Protein AF-A0A7R9WTT5-F1 (afdb_monomer_lite)

Structure (mmCIF, N/CA/C/O backbone):
data_AF-A0A7R9WTT5-F1
#
_entry.id   AF-A0A7R9WTT5-F1
#
loop_
_atom_site.group_PDB
_atom_site.id
_atom_site.type_symbol
_atom_site.label_atom_id
_atom_site.label_alt_id
_atom_site.label_comp_id
_atom_site.label_asym_id
_atom_site.label_entity_id
_atom_site.label_seq_id
_atom_site.pdbx_PDB_ins_code
_atom_site.Cartn_x
_atom_site.Cartn_y
_atom_site.Cartn_z
_atom_site.occupancy
_atom_site.B_iso_or_equiv
_atom_site.auth_seq_id
_atom_site.auth_comp_id
_atom_site.auth_asym_id
_atom_site.auth_atom_id
_atom_site.pdbx_PDB_model_num
ATOM 1 N N . THR A 1 1 ? -27.100 5.656 12.554 1.00 37.09 1 THR A N 1
ATOM 2 C CA . THR A 1 1 ? -26.354 6.540 11.626 1.00 37.09 1 THR A CA 1
ATOM 3 C C . THR A 1 1 ? -25.624 7.502 12.513 1.00 37.09 1 THR A C 1
ATOM 5 O O . THR A 1 1 ? -26.157 8.549 12.865 1.00 37.09 1 THR A O 1
ATOM 8 N N . ASP A 1 2 ? -24.487 7.038 13.011 1.00 31.53 2 ASP A N 1
ATOM 9 C CA . ASP A 1 2 ? -23.958 7.522 14.277 1.00 31.53 2 ASP A CA 1
ATOM 10 C C . ASP A 1 2 ? -22.840 8.523 14.031 1.00 31.53 2 ASP A C 1
ATOM 12 O O . ASP A 1 2 ? -22.069 8.416 13.078 1.00 31.53 2 ASP A O 1
ATOM 16 N N . ALA A 1 3 ? -22.851 9.550 14.872 1.00 34.09 3 ALA A N 1
ATOM 17 C CA . ALA A 1 3 ? -22.026 10.733 14.789 1.00 34.09 3 ALA A CA 1
ATOM 18 C C . ALA A 1 3 ? -20.532 10.386 14.732 1.00 34.09 3 ALA A C 1
ATOM 20 O O . ALA A 1 3 ? -20.005 9.708 15.613 1.00 34.09 3 ALA A O 1
ATOM 21 N N . PHE A 1 4 ? -19.838 10.916 13.724 1.00 39.91 4 PHE A N 1
ATOM 22 C CA . PHE A 1 4 ? -18.381 10.916 13.703 1.00 39.91 4 PHE A CA 1
ATOM 23 C C . PHE A 1 4 ? -17.867 11.833 14.821 1.00 39.91 4 PHE A C 1
ATOM 25 O O . PHE A 1 4 ? -18.200 13.018 14.889 1.00 39.91 4 PHE A O 1
ATOM 32 N N . LEU A 1 5 ? -17.091 11.240 15.729 1.00 39.03 5 LEU A N 1
ATOM 33 C CA . LEU A 1 5 ? -16.459 11.902 16.863 1.00 39.03 5 LEU A CA 1
ATOM 34 C C . LEU A 1 5 ? -15.434 12.937 16.384 1.00 39.03 5 LEU A C 1
ATOM 36 O O . LEU A 1 5 ? -14.530 12.642 15.605 1.00 39.03 5 LEU A O 1
ATOM 40 N N . ILE A 1 6 ? -15.573 14.155 16.905 1.00 39.34 6 ILE A N 1
ATOM 41 C CA . ILE A 1 6 ? -14.603 15.241 16.770 1.00 39.34 6 ILE A CA 1
ATOM 42 C C . ILE A 1 6 ? -13.399 14.896 17.653 1.00 39.34 6 ILE A C 1
ATOM 44 O O . ILE A 1 6 ? -13.487 14.989 18.878 1.00 39.34 6 ILE A O 1
ATOM 48 N N . ASN A 1 7 ? -12.267 14.530 17.054 1.00 39.94 7 ASN A N 1
ATOM 49 C CA . ASN A 1 7 ? -11.013 14.398 17.793 1.00 39.94 7 ASN A CA 1
ATOM 50 C C . ASN A 1 7 ? -10.310 15.756 17.877 1.00 39.94 7 ASN A C 1
ATOM 52 O O . ASN A 1 7 ? -10.058 16.413 16.870 1.00 39.94 7 ASN A O 1
ATOM 56 N N . THR A 1 8 ? -9.990 16.178 19.100 1.00 38.97 8 THR A N 1
ATOM 57 C CA . THR A 1 8 ? -9.138 17.345 19.353 1.00 38.97 8 THR A CA 1
ATOM 58 C C . THR A 1 8 ? -7.693 16.865 19.405 1.00 38.97 8 THR A C 1
ATOM 60 O O . THR A 1 8 ? -7.366 16.032 20.247 1.00 38.97 8 THR A O 1
ATOM 63 N N . VAL A 1 9 ? -6.823 17.373 18.529 1.00 41.09 9 VAL A N 1
ATOM 64 C CA . VAL A 1 9 ? -5.387 17.060 18.572 1.00 41.09 9 VAL A CA 1
ATOM 65 C C . VAL A 1 9 ? -4.655 18.197 19.286 1.00 41.09 9 VAL A C 1
ATOM 67 O O . VAL A 1 9 ? -4.604 19.325 18.796 1.00 41.09 9 VAL A O 1
ATOM 70 N N . GLU A 1 10 ? -4.103 17.918 20.468 1.00 38.53 10 GLU A N 1
ATOM 71 C CA . GLU A 1 10 ? -3.259 18.868 21.199 1.00 38.53 10 GLU A CA 1
ATOM 72 C C . GLU A 1 10 ? -1.778 18.635 20.847 1.00 38.53 10 GLU A C 1
ATOM 74 O O . GLU A 1 10 ? -1.220 17.581 21.142 1.00 38.53 10 GLU A O 1
ATOM 79 N N . TYR A 1 11 ? -1.114 19.638 20.257 1.00 36.94 11 TYR A N 1
ATOM 80 C CA . TYR A 1 11 ? 0.339 19.630 20.042 1.00 36.94 11 TYR A CA 1
ATOM 81 C C . TYR A 1 11 ? 1.046 20.560 21.033 1.00 36.94 11 TYR A C 1
ATOM 83 O O . TYR A 1 11 ? 0.670 21.722 21.209 1.00 36.94 11 TYR A O 1
ATOM 91 N N . LYS A 1 12 ? 2.132 20.070 21.642 1.00 33.03 12 LYS A N 1
ATOM 92 C CA . LYS A 1 12 ? 3.093 20.886 22.400 1.00 33.03 12 LYS A CA 1
ATOM 93 C C . LYS A 1 12 ? 4.432 20.899 21.675 1.00 33.03 12 LYS A C 1
ATOM 95 O O . LYS A 1 12 ? 5.091 19.871 21.574 1.00 33.03 12 LYS A O 1
ATOM 100 N N . VAL A 1 13 ? 4.878 22.079 21.247 1.00 39.22 13 VAL A N 1
ATOM 101 C CA . VAL A 1 13 ? 6.242 22.285 20.738 1.00 39.22 13 VAL A CA 1
ATOM 102 C C . VAL A 1 13 ? 6.927 23.342 21.601 1.00 39.22 13 VAL A C 1
ATOM 104 O O . VAL A 1 13 ? 6.472 24.480 21.692 1.00 39.22 13 VAL A O 1
ATOM 107 N N . LYS A 1 14 ? 8.032 22.953 22.255 1.00 34.53 14 LYS A N 1
ATOM 108 C CA . LYS A 1 14 ? 8.959 23.841 22.991 1.00 34.53 14 LYS A CA 1
ATOM 109 C C . LYS A 1 14 ? 8.284 24.848 23.941 1.00 34.53 14 LYS A C 1
ATOM 111 O O . LYS A 1 14 ? 8.558 26.044 23.890 1.00 34.53 14 LYS A O 1
ATOM 116 N N . GLY A 1 15 ? 7.398 24.370 24.814 1.00 33.53 15 GLY A N 1
ATOM 117 C CA . GLY A 1 15 ? 6.833 25.188 25.896 1.00 33.53 15 GLY A CA 1
ATOM 118 C C . GLY A 1 15 ? 5.713 26.154 25.492 1.00 33.53 15 GLY A C 1
ATOM 119 O O . GLY A 1 15 ? 5.216 26.873 26.352 1.00 33.53 15 GLY A O 1
ATOM 120 N N . ARG A 1 16 ? 5.260 26.153 24.230 1.00 36.94 16 ARG A N 1
ATOM 121 C CA . ARG A 1 16 ? 3.995 26.794 23.837 1.00 36.94 16 ARG A CA 1
ATOM 122 C C . ARG A 1 16 ? 2.925 25.721 23.671 1.00 36.94 16 ARG A C 1
ATOM 124 O O . ARG A 1 16 ? 3.096 24.781 22.897 1.00 36.94 16 ARG A O 1
ATOM 131 N N . GLN A 1 17 ? 1.848 25.846 24.440 1.00 34.94 17 GLN A N 1
ATOM 132 C CA . GLN A 1 17 ? 0.652 25.025 24.291 1.00 34.94 17 GLN A CA 1
ATOM 133 C C . GLN A 1 17 ? -0.286 25.762 23.338 1.00 34.94 17 GLN A C 1
ATOM 135 O O . GLN A 1 17 ? -0.866 26.780 23.708 1.00 34.94 17 GLN A O 1
ATOM 140 N N . THR A 1 18 ? -0.399 25.282 22.103 1.00 41.25 18 THR A N 1
ATOM 141 C CA . THR A 1 18 ? -1.339 25.843 21.130 1.00 41.25 18 THR A C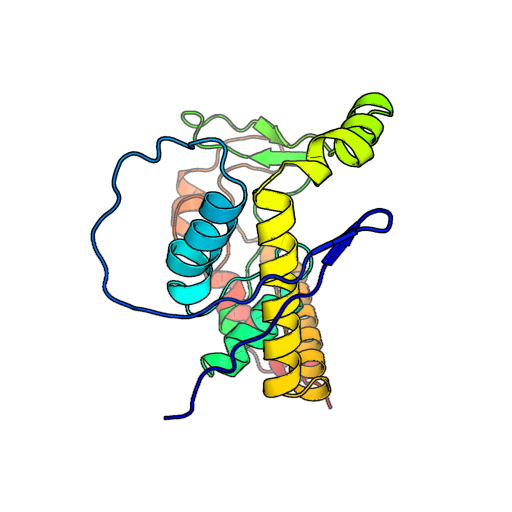A 1
ATOM 142 C C . THR A 1 18 ? -2.515 24.885 21.033 1.00 41.25 18 THR A C 1
ATOM 144 O O . THR A 1 18 ? -2.374 23.756 20.571 1.00 41.25 18 THR A O 1
ATOM 147 N N . ARG A 1 19 ? -3.668 25.312 21.555 1.00 37.03 19 ARG A N 1
ATOM 148 C CA . ARG A 1 19 ? -4.906 24.533 21.534 1.00 37.03 19 ARG A CA 1
ATOM 149 C C . ARG A 1 19 ? -5.692 24.923 20.287 1.00 37.03 19 ARG A C 1
ATOM 151 O O . ARG A 1 19 ? -6.200 26.039 20.219 1.00 37.03 19 ARG A O 1
ATOM 158 N N . TYR A 1 20 ? -5.795 24.019 19.321 1.00 40.72 20 TYR A N 1
ATOM 159 C CA . TYR A 1 20 ? -6.638 24.225 18.147 1.00 40.72 20 TYR A CA 1
ATOM 160 C C . TYR A 1 20 ? -8.026 23.652 18.439 1.00 40.72 20 TYR A C 1
ATOM 162 O O . TYR A 1 20 ? -8.190 22.451 18.632 1.00 40.72 20 TYR A O 1
ATOM 170 N N . LEU A 1 21 ? -9.022 24.534 18.531 1.00 33.84 21 LEU A N 1
ATOM 171 C CA . LEU A 1 21 ? -10.431 24.153 18.582 1.00 33.84 21 LEU A CA 1
ATOM 172 C C . LEU A 1 21 ? -10.972 24.227 17.167 1.00 33.84 21 LEU A C 1
ATOM 174 O O . LEU A 1 21 ? -11.014 25.320 16.600 1.00 33.84 21 LEU A O 1
ATOM 178 N N . VAL A 1 22 ? -11.421 23.103 16.618 1.00 37.06 22 VAL A N 1
ATOM 179 C CA . VAL A 1 22 ? -12.036 23.127 15.295 1.00 37.06 22 VAL A CA 1
ATOM 180 C C . VAL A 1 22 ? -13.549 23.073 15.417 1.00 37.06 22 VAL A C 1
ATOM 182 O O . VAL A 1 22 ? -14.119 22.144 15.984 1.00 37.06 22 VAL A O 1
ATOM 185 N N . LYS A 1 23 ? -14.200 24.133 14.930 1.00 33.19 23 LYS A N 1
ATOM 186 C CA . LYS A 1 23 ? -15.656 24.249 14.852 1.00 33.19 23 LYS A CA 1
ATOM 187 C C . LYS A 1 23 ? -16.084 24.078 13.403 1.00 33.19 23 LYS A C 1
ATOM 189 O O . LYS A 1 23 ? -15.646 24.833 12.540 1.00 33.19 23 LYS A O 1
ATOM 194 N N . ASN A 1 24 ? -16.972 23.120 13.168 1.00 33.81 24 ASN A N 1
ATOM 195 C CA . ASN A 1 24 ? -17.513 22.836 11.849 1.00 33.81 24 ASN A CA 1
ATOM 196 C C . ASN A 1 24 ? -18.642 23.833 11.500 1.00 33.81 24 ASN A C 1
ATOM 198 O O . ASN A 1 24 ? -19.579 24.026 12.280 1.00 33.81 24 ASN A O 1
ATOM 202 N N . LYS A 1 25 ? -18.549 24.474 10.332 1.00 37.47 25 LYS A N 1
ATOM 203 C CA . LYS A 1 25 ? -19.666 25.149 9.658 1.00 37.47 25 LYS A CA 1
ATOM 204 C C . LYS A 1 25 ? -19.578 24.817 8.171 1.00 37.47 25 LYS A C 1
ATOM 206 O O . LYS A 1 25 ? -18.806 25.431 7.444 1.00 37.47 25 LYS A O 1
ATOM 211 N N . GLY A 1 26 ? -20.362 23.834 7.740 1.00 40.25 26 GLY A N 1
ATOM 212 C CA . GLY A 1 26 ? -20.369 23.373 6.355 1.00 40.25 26 GLY A CA 1
ATOM 213 C C . GLY A 1 26 ? -20.932 24.384 5.349 1.00 40.25 26 GLY A C 1
ATOM 214 O O . GLY A 1 26 ? -21.846 25.148 5.662 1.00 40.25 26 GLY A O 1
ATOM 215 N N . LYS A 1 27 ? -20.409 24.339 4.118 1.00 38.22 27 LYS A N 1
ATOM 216 C CA . LYS A 1 27 ? -21.088 23.970 2.852 1.00 38.22 27 LYS A CA 1
ATOM 217 C C . LYS A 1 27 ? -20.163 24.329 1.677 1.00 38.22 27 LYS A C 1
ATOM 219 O O . LYS A 1 27 ? -19.646 25.438 1.615 1.00 38.22 27 LYS A O 1
ATOM 224 N N . GLY A 1 28 ? -19.957 23.360 0.785 1.00 49.19 28 GLY A N 1
ATOM 225 C CA . GLY A 1 28 ? -18.834 23.314 -0.153 1.00 49.19 28 GLY A CA 1
ATOM 226 C C . GLY A 1 28 ? -18.836 24.285 -1.334 1.00 49.19 28 GLY A C 1
ATOM 227 O O . GLY A 1 28 ? -19.832 24.948 -1.626 1.00 49.19 28 GLY A O 1
ATOM 228 N N . LYS A 1 29 ? -17.696 24.290 -2.043 1.00 36.22 29 LYS A N 1
ATOM 229 C CA . LYS A 1 29 ? -17.543 24.637 -3.465 1.00 36.22 29 LYS A CA 1
ATOM 230 C C . LYS A 1 29 ? -16.162 24.226 -3.999 1.00 36.22 29 LYS A C 1
ATOM 232 O O . LYS A 1 29 ? -15.180 24.223 -3.275 1.00 36.22 29 LYS A O 1
ATOM 237 N N . LEU A 1 30 ? -16.165 23.909 -5.294 1.00 41.69 30 LEU A N 1
ATOM 238 C CA . LEU A 1 30 ? -15.074 23.491 -6.179 1.00 41.69 30 LEU A CA 1
ATOM 239 C C . LEU A 1 30 ? -13.824 24.402 -6.093 1.00 41.69 30 LEU A C 1
ATOM 241 O O . LEU A 1 30 ? -13.954 25.626 -6.121 1.00 41.69 30 LEU A O 1
ATOM 245 N N . TRP A 1 31 ? -12.645 23.773 -6.034 1.00 34.12 31 TRP A N 1
ATOM 246 C CA . TRP A 1 31 ? -11.301 24.325 -5.787 1.00 34.12 31 TRP A CA 1
ATOM 247 C C . TRP A 1 31 ? -10.988 25.707 -6.407 1.00 34.12 31 TRP A C 1
ATOM 249 O O . TRP A 1 31 ? -10.813 25.811 -7.625 1.00 34.12 31 TRP A O 1
ATOM 259 N N . PRO A 1 32 ? -10.802 26.767 -5.595 1.00 32.66 32 PRO A N 1
ATOM 260 C CA . PRO A 1 32 ? -10.116 27.981 -6.021 1.00 32.66 32 PRO A CA 1
ATOM 261 C C . PRO A 1 32 ? -8.586 27.813 -5.945 1.00 32.66 32 PRO A C 1
ATOM 263 O O . PRO A 1 32 ? -8.062 27.050 -5.135 1.00 32.66 32 PRO A O 1
ATOM 266 N N . LYS A 1 33 ? -7.856 28.559 -6.787 1.00 31.33 33 LYS A N 1
ATOM 267 C CA . LYS A 1 33 ? -6.389 28.701 -6.730 1.00 31.33 33 LYS A CA 1
ATOM 268 C C . LYS A 1 33 ? -5.970 29.064 -5.297 1.00 31.33 33 LYS A C 1
ATOM 270 O O . LYS A 1 33 ? -6.305 30.145 -4.819 1.00 31.33 33 LYS A O 1
ATOM 275 N N . LEU A 1 34 ? -5.254 28.161 -4.626 1.00 37.97 34 LEU A N 1
ATOM 276 C CA . LEU A 1 34 ? -4.779 28.350 -3.257 1.00 37.97 34 LEU A CA 1
ATOM 277 C C . LEU A 1 34 ? -3.621 29.365 -3.251 1.00 37.97 34 LEU A C 1
ATOM 279 O O . LEU A 1 34 ? -2.451 29.010 -3.394 1.00 37.97 34 LEU A O 1
ATOM 283 N N . GLU A 1 35 ? -3.929 30.651 -3.101 1.00 35.03 35 GLU A N 1
ATOM 284 C CA . GLU A 1 35 ? -2.931 31.614 -2.641 1.00 35.03 35 GLU A CA 1
ATOM 285 C C . GLU A 1 35 ? -2.721 31.378 -1.143 1.00 35.03 35 GLU A C 1
ATOM 287 O O . GLU A 1 35 ? -3.535 31.780 -0.312 1.00 35.03 35 GLU A O 1
ATOM 292 N N . LEU A 1 36 ? -1.640 30.673 -0.795 1.00 40.50 36 LEU A N 1
ATOM 293 C CA . LEU A 1 36 ? -1.198 30.463 0.585 1.00 40.50 36 LEU A CA 1
ATOM 294 C C . LEU A 1 36 ? -0.823 31.811 1.223 1.00 40.50 36 LEU A C 1
ATOM 296 O O . LEU A 1 36 ? 0.345 32.200 1.293 1.00 40.50 36 LEU A O 1
ATOM 300 N N . GLN A 1 37 ? -1.825 32.545 1.706 1.00 38.66 37 GLN A N 1
ATOM 301 C CA . GLN A 1 37 ? -1.598 33.626 2.652 1.00 38.66 37 GLN A CA 1
ATOM 302 C C . GLN A 1 37 ? -1.018 33.026 3.933 1.00 38.66 37 GLN A C 1
ATOM 304 O O . GLN A 1 37 ? -1.502 32.013 4.437 1.00 38.66 37 GLN A O 1
ATOM 309 N N . LYS A 1 38 ? 0.045 33.661 4.439 1.00 46.88 38 LYS A N 1
ATOM 310 C CA . LYS A 1 38 ? 0.883 33.255 5.581 1.00 46.88 38 LYS A CA 1
ATOM 311 C C . LYS A 1 38 ? 0.150 33.313 6.933 1.00 46.88 38 LYS A C 1
ATOM 313 O O . LYS A 1 38 ? 0.654 33.901 7.887 1.00 46.88 38 LYS A O 1
ATOM 318 N N . HIS A 1 39 ? -1.028 32.715 7.030 1.00 54.97 39 HIS A N 1
ATOM 319 C CA . HIS A 1 39 ? -1.758 32.548 8.276 1.00 54.97 39 HIS A CA 1
ATOM 320 C C . HIS A 1 39 ? -1.756 31.057 8.625 1.00 54.97 39 HIS A C 1
ATOM 322 O O . HIS A 1 39 ? -2.391 30.286 7.920 1.00 54.97 39 HIS A O 1
ATOM 328 N N . PRO A 1 40 ? -1.045 30.608 9.675 1.00 59.69 40 PRO A N 1
ATOM 329 C CA . PRO A 1 40 ? -1.015 29.188 10.047 1.00 59.69 40 PRO A CA 1
ATOM 330 C C . PRO A 1 40 ? -2.419 28.608 10.295 1.00 59.69 40 PRO A C 1
ATOM 332 O O . PRO A 1 40 ? -2.647 27.426 10.046 1.00 59.69 40 PRO A O 1
ATOM 335 N N . ASP A 1 41 ? -3.375 29.455 10.682 1.00 66.62 41 ASP A N 1
ATOM 336 C CA . ASP A 1 41 ? -4.781 29.088 10.850 1.00 66.62 41 ASP A CA 1
ATOM 337 C C . ASP A 1 41 ? -5.461 28.675 9.529 1.00 66.62 41 ASP A C 1
ATOM 339 O O . ASP A 1 41 ? -6.366 27.842 9.555 1.00 66.62 41 ASP A O 1
ATOM 343 N N . SER A 1 42 ? -5.015 29.186 8.371 1.00 77.81 42 SER A N 1
ATOM 344 C CA . SER A 1 42 ? -5.596 28.828 7.068 1.00 77.81 42 SER A CA 1
ATOM 345 C C . SER A 1 42 ? -5.194 27.420 6.632 1.00 77.81 42 SER A C 1
ATOM 347 O O . SER A 1 42 ? -6.028 26.671 6.136 1.00 77.81 42 SER A O 1
ATOM 349 N N . ILE A 1 43 ? -3.945 27.014 6.879 1.00 79.12 43 ILE A N 1
ATOM 350 C CA . ILE A 1 43 ? -3.446 25.684 6.503 1.00 79.12 43 ILE A CA 1
ATOM 351 C C . ILE A 1 43 ? -4.169 24.594 7.301 1.00 79.12 43 ILE A C 1
ATOM 353 O O . ILE A 1 43 ? -4.611 23.606 6.720 1.00 79.12 43 ILE A O 1
ATOM 357 N N . VAL A 1 44 ? -4.345 24.786 8.614 1.00 81.38 44 VAL A N 1
ATOM 358 C CA . VAL A 1 44 ? -5.085 23.839 9.470 1.00 81.38 44 VAL A CA 1
ATOM 359 C C . VAL A 1 44 ? -6.540 23.713 9.020 1.00 81.38 44 VAL A C 1
ATOM 361 O O . VAL A 1 44 ? -7.050 22.600 8.911 1.00 81.38 44 VAL A O 1
ATOM 364 N N . GLN A 1 45 ? -7.201 24.836 8.723 1.00 82.38 45 GLN A N 1
ATOM 365 C CA . GLN A 1 45 ? -8.584 24.833 8.243 1.00 82.38 45 GLN A CA 1
ATOM 366 C C . GLN A 1 45 ? -8.723 24.107 6.905 1.00 82.38 45 GLN A C 1
ATOM 368 O O . GLN A 1 45 ? -9.621 23.284 6.770 1.00 82.38 45 GLN A O 1
ATOM 373 N N . ILE A 1 46 ? -7.814 24.354 5.957 1.00 83.88 46 ILE A N 1
ATOM 374 C CA . ILE A 1 46 ? -7.817 23.689 4.648 1.00 83.88 46 ILE A CA 1
ATOM 375 C C . ILE A 1 46 ? -7.574 22.188 4.809 1.00 83.88 46 ILE A C 1
ATOM 377 O O . ILE A 1 46 ? -8.336 21.394 4.272 1.00 83.88 46 ILE A O 1
ATOM 381 N N . MET A 1 47 ? -6.571 21.775 5.592 1.00 87.75 47 MET A N 1
ATOM 382 C CA . MET A 1 47 ? -6.340 20.348 5.851 1.00 87.75 47 MET A CA 1
ATOM 383 C C . MET A 1 47 ? -7.565 19.678 6.463 1.00 87.75 47 MET A C 1
ATOM 385 O O . MET A 1 47 ? -7.911 18.564 6.083 1.00 87.75 47 MET A O 1
ATOM 389 N N . GLN A 1 48 ? -8.248 20.346 7.389 1.00 84.50 48 GLN A N 1
ATOM 390 C CA . GLN A 1 48 ? -9.455 19.776 7.955 1.00 84.50 48 GLN A CA 1
ATOM 391 C C . GLN A 1 48 ? -10.597 19.697 6.936 1.00 84.50 48 GLN A C 1
ATOM 393 O O . GLN A 1 48 ? -11.133 18.615 6.721 1.00 84.50 48 GLN A O 1
ATOM 398 N N . GLN A 1 49 ? -10.974 20.818 6.329 1.00 84.06 49 GLN A N 1
ATOM 399 C CA . GLN A 1 49 ? -12.182 20.919 5.506 1.00 84.06 49 GLN A CA 1
ATOM 400 C C . GLN A 1 49 ? -12.043 20.200 4.164 1.00 84.06 49 GLN A C 1
ATOM 402 O O . GLN A 1 49 ? -13.001 19.597 3.690 1.00 84.06 49 GLN A O 1
ATOM 407 N N . GLU A 1 50 ? -10.851 20.233 3.569 1.00 85.75 50 GLU A N 1
ATOM 408 C CA . GLU A 1 50 ? -10.625 19.729 2.212 1.00 85.75 50 GLU A CA 1
ATOM 409 C C . GLU A 1 50 ? -10.022 18.321 2.190 1.00 85.75 50 GLU A C 1
ATOM 411 O O . GLU A 1 50 ? -10.105 17.633 1.174 1.00 85.75 50 GLU A O 1
ATOM 416 N N . ILE A 1 51 ? -9.406 17.872 3.292 1.00 90.38 51 ILE A N 1
ATOM 417 C CA . ILE A 1 51 ? -8.793 16.540 3.371 1.00 90.38 51 ILE A CA 1
ATOM 418 C C . ILE A 1 51 ? -9.511 15.700 4.423 1.00 90.38 51 ILE A C 1
ATOM 420 O O . ILE A 1 51 ? -10.205 14.745 4.086 1.00 90.38 51 ILE A O 1
ATOM 424 N N . MET A 1 52 ? -9.400 16.056 5.700 1.00 91.06 52 MET A N 1
ATOM 425 C CA . MET A 1 52 ? -9.877 15.172 6.769 1.00 91.06 52 MET A CA 1
ATOM 426 C C . MET A 1 52 ? -11.401 14.979 6.768 1.00 91.06 52 MET A C 1
ATOM 428 O O . MET A 1 52 ? -11.868 13.899 7.108 1.00 91.06 52 MET A O 1
ATOM 432 N N . GLU A 1 53 ? -12.180 15.995 6.390 1.00 89.69 53 GLU A N 1
ATOM 433 C CA . GLU A 1 53 ? -13.647 15.911 6.315 1.00 89.69 53 GLU A CA 1
ATOM 434 C C . GLU A 1 53 ? -14.151 15.327 4.986 1.00 89.69 53 GLU A C 1
ATOM 436 O O . GLU A 1 53 ? -15.281 14.840 4.924 1.00 89.69 53 GLU A O 1
ATOM 441 N N . TYR A 1 54 ? -13.334 15.361 3.929 1.00 91.00 54 TYR A N 1
ATOM 442 C CA . TYR A 1 54 ? -13.741 14.919 2.593 1.00 91.00 54 TYR A CA 1
ATOM 443 C C . TYR A 1 54 ? -13.509 13.422 2.364 1.00 91.00 54 TYR A C 1
ATOM 445 O O . TYR A 1 54 ? -14.322 12.755 1.723 1.00 91.00 54 TYR A O 1
ATOM 453 N N . TYR A 1 55 ? -12.411 12.877 2.890 1.00 91.69 55 TYR A N 1
ATOM 454 C CA . TYR A 1 55 ? -12.076 11.465 2.724 1.00 91.69 55 TYR A CA 1
ATOM 455 C C . TYR A 1 55 ? -12.703 10.621 3.835 1.00 91.69 55 TYR A C 1
ATOM 457 O O . TYR A 1 55 ? -12.562 10.912 5.018 1.00 91.69 55 TYR A O 1
ATOM 465 N N . ASN A 1 56 ? -13.356 9.516 3.463 1.00 90.06 56 ASN A N 1
ATOM 466 C CA . ASN A 1 56 ? -13.941 8.589 4.440 1.00 90.06 56 ASN A CA 1
ATOM 467 C C . ASN A 1 56 ? -12.892 7.738 5.172 1.00 90.06 56 ASN A C 1
ATOM 469 O O . ASN A 1 56 ? -13.184 7.179 6.225 1.00 90.06 56 ASN A O 1
ATOM 473 N N . PHE A 1 57 ? -11.696 7.613 4.599 1.00 95.12 57 PHE A N 1
ATOM 474 C CA . PHE A 1 57 ? -10.551 6.927 5.180 1.00 95.12 57 PHE A CA 1
ATOM 475 C C . PHE A 1 57 ? -9.275 7.399 4.475 1.00 95.12 57 PHE A C 1
ATOM 477 O O . PHE A 1 57 ? -9.280 7.596 3.259 1.00 95.12 57 PHE A O 1
ATOM 484 N N . ILE A 1 58 ? -8.185 7.563 5.224 1.00 96.62 58 ILE A N 1
ATOM 485 C CA . ILE A 1 58 ? -6.858 7.884 4.690 1.00 96.62 58 ILE A CA 1
ATOM 486 C C . ILE A 1 58 ? -5.873 6.889 5.305 1.00 96.62 58 ILE A C 1
ATOM 488 O O . ILE A 1 58 ? -5.734 6.821 6.524 1.00 96.62 58 ILE A O 1
ATOM 492 N N . GLY A 1 59 ? -5.214 6.098 4.459 1.00 96.25 59 GLY A N 1
ATOM 493 C CA . GLY A 1 59 ? -4.196 5.140 4.889 1.00 96.25 59 GLY A CA 1
ATOM 494 C C . GLY A 1 59 ? -2.820 5.785 5.065 1.00 96.25 59 GLY A C 1
ATOM 495 O O . GLY A 1 59 ? -2.506 6.791 4.429 1.00 96.25 59 GLY A O 1
ATOM 496 N N . VAL A 1 60 ? -1.982 5.170 5.900 1.00 97.12 60 VAL A N 1
ATOM 497 C CA . VAL A 1 60 ? -0.583 5.566 6.125 1.00 97.12 60 VAL A CA 1
ATOM 498 C C . VAL A 1 60 ? 0.326 4.472 5.581 1.00 97.12 60 VAL A C 1
ATOM 500 O O . VAL A 1 60 ? 0.184 3.312 5.959 1.00 97.12 60 VAL A O 1
ATOM 503 N N . VAL A 1 61 ? 1.281 4.823 4.716 1.00 94.56 61 VAL A N 1
ATOM 504 C CA . VAL A 1 61 ? 2.144 3.835 4.041 1.00 94.56 61 VAL A CA 1
ATOM 505 C C . VAL A 1 61 ? 3.059 3.110 5.030 1.00 94.56 61 VAL A C 1
ATOM 507 O O . VAL A 1 61 ? 3.236 1.899 4.942 1.00 94.56 61 VAL A O 1
ATOM 510 N N . GLU A 1 62 ? 3.583 3.815 6.027 1.00 95.62 62 GLU A N 1
ATOM 511 C CA . GLU A 1 62 ? 4.411 3.258 7.102 1.00 95.62 62 GLU A CA 1
ATOM 512 C C . GLU A 1 62 ? 3.639 2.277 7.998 1.00 95.62 62 GLU A C 1
ATOM 514 O O . GLU A 1 62 ? 4.243 1.475 8.707 1.00 95.62 62 GLU A O 1
ATOM 519 N N . ARG A 1 63 ? 2.303 2.334 7.948 1.00 97.38 63 ARG A N 1
ATOM 520 C CA . ARG A 1 63 ? 1.368 1.449 8.650 1.00 97.38 63 ARG A CA 1
ATOM 521 C C . ARG A 1 63 ? 0.398 0.813 7.656 1.00 97.38 63 ARG A C 1
ATOM 523 O O . ARG A 1 63 ? -0.801 0.713 7.927 1.00 97.38 63 ARG A O 1
ATOM 530 N N . MET A 1 64 ? 0.899 0.427 6.478 1.00 96.19 64 MET A N 1
ATOM 531 C CA . MET A 1 64 ? 0.057 -0.029 5.371 1.00 96.19 64 MET A CA 1
ATOM 532 C C . MET A 1 64 ? -0.827 -1.210 5.783 1.00 96.19 64 MET A C 1
ATOM 534 O O . MET A 1 64 ? -2.025 -1.180 5.526 1.00 96.19 64 MET A O 1
ATOM 538 N N . GLU A 1 65 ? -0.295 -2.222 6.478 1.00 97.25 65 GLU A N 1
ATOM 539 C CA . GLU A 1 65 ? -1.121 -3.387 6.827 1.00 97.25 65 GLU A CA 1
ATOM 540 C C . GLU A 1 65 ? -2.183 -3.077 7.888 1.00 97.25 65 GLU A C 1
ATOM 542 O O . GLU A 1 65 ? -3.285 -3.610 7.798 1.00 97.25 65 GLU A O 1
ATOM 547 N N . GLU A 1 66 ? -1.898 -2.193 8.850 1.00 98.12 66 GLU A N 1
ATOM 548 C CA . GLU A 1 66 ? -2.915 -1.709 9.798 1.00 98.12 66 GLU A CA 1
ATOM 549 C C . GLU A 1 66 ? -3.975 -0.868 9.079 1.00 98.12 66 GLU A C 1
ATOM 551 O O . GLU A 1 66 ? -5.166 -0.997 9.357 1.00 98.12 66 GLU A O 1
ATOM 556 N N . SER A 1 67 ? -3.553 -0.041 8.118 1.00 98.31 67 SER A N 1
ATOM 557 C CA . SER A 1 67 ? -4.454 0.774 7.302 1.00 98.31 67 SER A CA 1
ATOM 558 C C . SER A 1 67 ? -5.394 -0.108 6.476 1.00 98.31 67 SER A C 1
ATOM 560 O O . SER A 1 67 ? -6.605 0.097 6.489 1.00 98.31 67 SER A O 1
ATOM 562 N N . LEU A 1 68 ? -4.862 -1.140 5.815 1.00 97.94 68 LEU A N 1
ATOM 563 C CA . LEU A 1 68 ? -5.656 -2.121 5.075 1.00 97.94 68 LEU A CA 1
ATOM 564 C C . LEU A 1 68 ? -6.555 -2.942 6.011 1.00 97.94 68 LEU A C 1
ATOM 566 O O . LEU A 1 68 ? -7.715 -3.196 5.688 1.00 97.94 68 LEU A O 1
ATOM 570 N N . ALA A 1 69 ? -6.074 -3.322 7.196 1.00 98.25 69 ALA A N 1
ATOM 571 C CA . ALA A 1 69 ? -6.886 -4.019 8.188 1.00 98.25 69 ALA A CA 1
ATOM 572 C C . ALA A 1 69 ? -8.076 -3.167 8.654 1.00 98.25 69 ALA A C 1
ATOM 574 O O . ALA A 1 69 ? -9.208 -3.648 8.647 1.00 98.25 69 ALA A O 1
ATOM 575 N N . ALA A 1 70 ? -7.853 -1.897 8.994 1.00 98.31 70 ALA A N 1
ATOM 576 C CA . ALA A 1 70 ? -8.923 -0.973 9.357 1.00 98.31 70 ALA A CA 1
ATOM 577 C C . ALA A 1 70 ? -9.919 -0.784 8.199 1.00 98.31 70 ALA A C 1
ATOM 579 O O . ALA A 1 70 ? -11.127 -0.908 8.399 1.00 98.31 70 ALA A O 1
ATOM 580 N N . MET A 1 71 ? -9.421 -0.573 6.978 1.00 98.06 71 MET A N 1
ATOM 581 C CA . MET A 1 71 ? -10.234 -0.407 5.770 1.00 98.06 71 MET A CA 1
ATOM 582 C C . MET A 1 71 ? -11.119 -1.630 5.481 1.00 98.06 71 MET A C 1
ATOM 584 O O . MET A 1 71 ? -12.323 -1.487 5.269 1.00 98.06 71 MET A O 1
ATOM 588 N N . THR A 1 72 ? -10.557 -2.843 5.530 1.00 97.94 72 THR A N 1
ATOM 589 C CA . THR A 1 72 ? -11.326 -4.085 5.315 1.00 97.94 72 THR A CA 1
ATOM 590 C C . THR A 1 72 ? -12.410 -4.280 6.370 1.00 97.94 72 THR A C 1
ATOM 592 O O . THR A 1 72 ? -13.491 -4.769 6.055 1.00 97.94 72 THR A O 1
ATOM 595 N N . LEU A 1 73 ? -12.167 -3.867 7.617 1.00 97.94 73 LEU A N 1
ATOM 596 C CA . LEU A 1 73 ? -13.162 -3.933 8.686 1.00 97.94 73 LEU A CA 1
ATOM 597 C C . LEU A 1 73 ? -14.266 -2.878 8.529 1.00 97.94 73 LEU A C 1
ATOM 599 O O . LEU A 1 73 ? -15.433 -3.211 8.730 1.00 97.94 73 LEU A O 1
ATOM 603 N N . LEU A 1 74 ? -13.923 -1.643 8.145 1.00 97.19 74 LEU A N 1
ATOM 604 C CA . LEU A 1 74 ? -14.887 -0.562 7.898 1.00 97.19 74 LEU A CA 1
ATOM 605 C C . LEU A 1 74 ? -15.839 -0.892 6.745 1.00 97.19 74 LEU A C 1
ATOM 607 O O . LEU A 1 74 ? -17.041 -0.651 6.847 1.00 97.19 74 LEU A O 1
ATOM 611 N N . TRP A 1 75 ? -15.305 -1.443 5.656 1.00 97.25 75 TRP A N 1
ATOM 612 C CA . TRP A 1 75 ? -16.062 -1.712 4.430 1.00 97.25 75 TRP A CA 1
ATOM 613 C C . TRP A 1 75 ? -16.481 -3.172 4.267 1.00 97.25 75 TRP A C 1
ATOM 615 O O . TRP A 1 75 ? -17.034 -3.534 3.235 1.00 97.25 75 TRP A O 1
ATOM 625 N N . GLN A 1 76 ? -16.251 -4.001 5.290 1.00 96.81 76 GLN A N 1
ATOM 626 C CA . GLN A 1 76 ? -16.610 -5.424 5.303 1.00 96.81 76 GLN A CA 1
ATOM 627 C C . GLN A 1 76 ? -16.031 -6.206 4.109 1.00 96.81 76 GLN A C 1
ATOM 629 O O . GLN A 1 76 ? -16.664 -7.120 3.582 1.00 96.81 76 GLN A O 1
ATOM 634 N N . LEU A 1 77 ? -14.813 -5.850 3.695 1.00 96.62 77 LEU A N 1
ATOM 635 C CA . LEU A 1 77 ? -14.091 -6.538 2.627 1.00 96.62 77 LEU A CA 1
ATOM 636 C C . LEU A 1 77 ? -13.460 -7.829 3.142 1.00 96.62 77 LEU A C 1
ATOM 638 O O . LEU A 1 77 ? -13.121 -7.951 4.328 1.00 96.62 77 LEU A O 1
ATOM 642 N N . GLN A 1 78 ? -13.237 -8.778 2.235 1.00 95.75 78 GLN A N 1
ATOM 643 C CA . GLN A 1 78 ? -12.425 -9.938 2.561 1.00 95.75 78 GLN A CA 1
ATOM 644 C C . GLN A 1 78 ? -10.944 -9.529 2.600 1.00 95.75 78 GLN A C 1
ATOM 646 O O . GLN A 1 78 ? -10.499 -8.710 1.796 1.00 95.75 78 GLN A O 1
ATOM 651 N N . PRO A 1 79 ? -10.128 -10.106 3.500 1.00 95.56 79 PRO A N 1
ATOM 652 C CA . PRO A 1 79 ? -8.688 -9.830 3.547 1.00 95.56 79 PRO A CA 1
ATOM 653 C C . PRO A 1 79 ? -7.969 -10.121 2.230 1.00 95.56 79 PRO A C 1
ATOM 655 O O . PRO A 1 79 ? -6.954 -9.505 1.934 1.00 95.56 79 PRO A O 1
ATOM 658 N N . THR A 1 80 ? -8.488 -11.072 1.455 1.00 95.94 80 THR A N 1
ATOM 659 C CA . THR A 1 80 ? -7.963 -11.465 0.146 1.00 95.94 80 THR A CA 1
ATOM 660 C C . THR A 1 80 ? -8.117 -10.372 -0.908 1.00 95.94 80 THR A C 1
ATOM 662 O O . THR A 1 80 ? -7.327 -10.339 -1.845 1.00 95.94 80 THR A O 1
ATOM 665 N N . ASP A 1 81 ? -9.077 -9.458 -0.739 1.00 94.81 81 ASP A N 1
ATOM 666 C CA . ASP A 1 81 ? -9.389 -8.405 -1.715 1.00 94.81 81 ASP A CA 1
ATOM 667 C C . ASP A 1 81 ? -8.337 -7.286 -1.734 1.00 94.81 81 ASP A C 1
ATOM 669 O O . ASP A 1 81 ? -8.282 -6.493 -2.671 1.00 94.81 81 ASP A O 1
ATOM 673 N N . VAL A 1 82 ? -7.500 -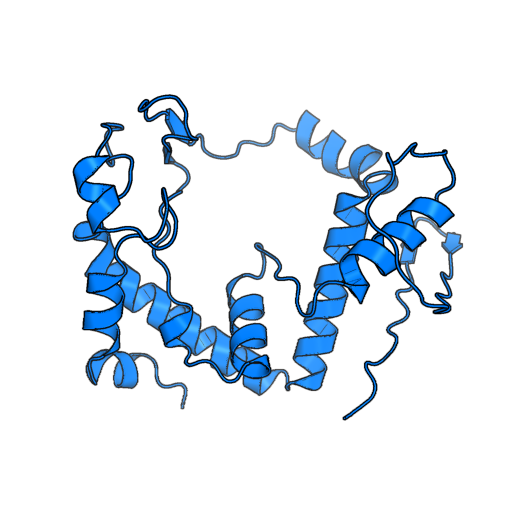7.206 -0.695 1.00 95.81 82 VAL A N 1
ATOM 674 C CA . VAL A 1 82 ? -6.504 -6.137 -0.512 1.00 95.81 82 VAL A CA 1
ATOM 675 C C . VAL A 1 82 ? -5.060 -6.616 -0.672 1.00 95.81 82 VAL A C 1
ATOM 677 O O . VAL A 1 82 ? -4.127 -5.870 -0.379 1.00 95.81 82 VAL A O 1
ATOM 680 N N . ILE A 1 83 ? -4.857 -7.858 -1.120 1.00 96.62 83 ILE A N 1
ATOM 681 C CA . ILE A 1 83 ? -3.522 -8.439 -1.300 1.00 96.62 83 ILE A CA 1
ATOM 682 C C . ILE A 1 83 ? -2.956 -8.045 -2.663 1.00 96.62 83 ILE A C 1
ATOM 684 O O . ILE A 1 83 ? -3.566 -8.303 -3.699 1.00 96.62 83 ILE A O 1
ATOM 688 N N . VAL A 1 84 ? -1.763 -7.448 -2.668 1.00 94.00 84 VAL A N 1
ATOM 689 C CA . VAL A 1 84 ? -1.125 -6.917 -3.885 1.00 94.00 84 VAL A CA 1
ATOM 690 C C . VAL A 1 84 ? 0.355 -7.248 -3.928 1.00 94.00 84 VAL A C 1
ATOM 692 O O . VAL A 1 84 ? 1.032 -7.205 -2.910 1.00 94.00 84 VAL A O 1
ATOM 695 N N . LEU A 1 85 ? 0.914 -7.538 -5.099 1.00 95.44 85 LEU A N 1
ATOM 696 C CA . LEU A 1 85 ? 2.362 -7.706 -5.220 1.00 95.44 85 LEU A CA 1
ATOM 697 C C . LEU A 1 85 ? 3.051 -6.347 -5.359 1.00 95.44 85 LEU A C 1
ATOM 699 O O . LEU A 1 85 ? 2.590 -5.456 -6.069 1.00 95.44 85 LEU A O 1
ATOM 703 N N . SER A 1 86 ? 4.185 -6.187 -4.678 1.00 92.25 86 SER A N 1
ATOM 704 C CA . SER A 1 86 ? 4.993 -4.971 -4.779 1.00 92.25 86 SER A CA 1
ATOM 705 C C . SER A 1 86 ? 5.731 -4.940 -6.120 1.00 92.25 86 SER A C 1
ATOM 707 O O . SER A 1 86 ? 6.667 -5.716 -6.320 1.00 92.25 86 SER A O 1
ATOM 709 N N . ALA A 1 87 ? 5.316 -4.026 -7.002 1.00 89.62 87 ALA A N 1
ATOM 710 C CA . ALA A 1 87 ? 5.969 -3.748 -8.285 1.00 89.62 87 ALA A CA 1
ATOM 711 C C . ALA A 1 87 ? 7.255 -2.921 -8.135 1.00 89.62 87 ALA A C 1
ATOM 713 O O . ALA A 1 87 ? 8.208 -3.084 -8.890 1.00 89.62 87 ALA A O 1
ATOM 714 N N . LYS A 1 88 ? 7.304 -2.054 -7.118 1.00 88.44 88 LYS A N 1
ATOM 715 C CA . LYS A 1 88 ? 8.405 -1.118 -6.875 1.00 88.44 88 LYS A CA 1
ATOM 716 C C . LYS A 1 88 ? 9.166 -1.515 -5.623 1.00 88.44 88 LYS A C 1
ATOM 718 O O . LYS A 1 88 ? 8.655 -1.404 -4.507 1.00 88.44 88 LYS A O 1
ATOM 723 N N . ARG A 1 89 ? 10.412 -1.956 -5.803 1.00 89.62 89 ARG A N 1
ATOM 724 C CA . ARG A 1 89 ? 11.324 -2.299 -4.705 1.00 89.62 89 ARG A CA 1
ATOM 725 C C . ARG A 1 89 ? 12.657 -1.598 -4.871 1.00 89.62 89 ARG A C 1
ATOM 727 O O . ARG A 1 89 ? 13.195 -1.477 -5.965 1.00 89.62 89 ARG A O 1
ATOM 734 N N . SER A 1 90 ? 13.211 -1.185 -3.742 1.00 90.94 90 SER A N 1
ATOM 735 C CA . SER A 1 90 ? 14.557 -0.631 -3.645 1.00 90.94 90 SER A CA 1
ATOM 736 C C . SER A 1 90 ? 15.583 -1.557 -4.312 1.00 90.94 90 SER A C 1
ATOM 7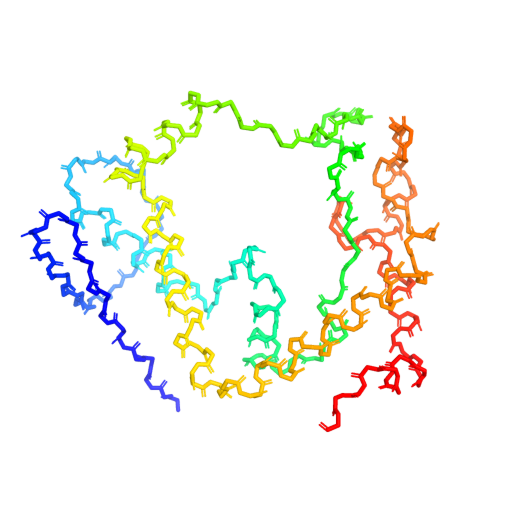38 O O . SER A 1 90 ? 15.714 -2.719 -3.927 1.00 90.94 90 SER A O 1
ATOM 740 N N . GLY A 1 91 ? 16.309 -1.046 -5.309 1.00 92.19 91 GLY A N 1
ATOM 741 C CA . GLY A 1 91 ? 17.268 -1.805 -6.112 1.00 92.19 91 GLY A CA 1
ATOM 742 C C . GLY A 1 91 ? 16.710 -2.441 -7.390 1.00 92.19 91 GLY A C 1
ATOM 743 O O . GLY A 1 91 ? 17.529 -2.861 -8.205 1.00 92.19 91 GLY A O 1
ATOM 744 N N . GLY A 1 92 ? 15.384 -2.482 -7.565 1.00 93.12 92 GLY A N 1
ATOM 745 C CA . GLY A 1 92 ? 14.710 -2.904 -8.797 1.00 93.12 92 GLY A CA 1
ATOM 746 C C . GLY A 1 92 ? 14.617 -1.780 -9.830 1.00 93.12 92 GLY A C 1
ATOM 747 O O . GLY A 1 92 ? 15.386 -0.819 -9.770 1.00 93.12 92 GLY A O 1
ATOM 748 N N . TYR A 1 93 ? 13.664 -1.888 -10.756 1.00 94.69 93 TYR A N 1
ATOM 749 C CA . TYR A 1 93 ? 13.463 -0.939 -11.851 1.00 94.69 93 TYR A CA 1
ATOM 750 C C . TYR A 1 93 ? 12.009 -0.470 -11.917 1.00 94.69 93 TYR A C 1
ATOM 752 O O . TYR A 1 93 ? 11.098 -1.222 -11.582 1.00 94.69 93 TYR A O 1
ATOM 760 N N . ASP A 1 94 ? 11.815 0.772 -12.342 1.00 91.88 94 ASP A N 1
ATOM 761 C CA . ASP A 1 94 ? 10.511 1.396 -12.560 1.00 91.88 94 ASP A CA 1
ATOM 762 C C . ASP A 1 94 ? 10.513 2.112 -13.907 1.00 91.88 94 ASP A C 1
ATOM 764 O O . ASP A 1 94 ? 11.535 2.684 -14.293 1.00 91.88 94 ASP A O 1
ATOM 768 N N . ASP A 1 95 ? 9.390 2.093 -14.617 1.00 87.81 95 ASP A N 1
ATOM 769 C CA . ASP A 1 95 ? 9.273 2.842 -15.864 1.00 87.81 95 ASP A CA 1
ATOM 770 C C . ASP A 1 95 ? 8.993 4.325 -15.597 1.00 87.81 95 ASP A C 1
ATOM 772 O O . ASP A 1 95 ? 9.313 5.155 -16.442 1.00 87.81 95 ASP A O 1
ATOM 776 N N . ALA A 1 96 ? 8.436 4.669 -14.424 1.00 79.12 96 ALA A N 1
ATOM 777 C CA . ALA A 1 96 ? 8.045 6.015 -14.000 1.00 79.12 96 ALA A CA 1
ATOM 778 C C . ALA A 1 96 ? 7.335 6.838 -15.101 1.00 79.12 96 ALA A C 1
ATOM 780 O O . ALA A 1 96 ? 7.439 8.066 -15.150 1.00 79.12 96 ALA A O 1
ATOM 781 N N . GLY A 1 97 ? 6.631 6.165 -16.020 1.00 74.00 97 GLY A N 1
ATOM 782 C CA . GLY A 1 97 ? 6.031 6.796 -17.199 1.00 74.00 97 GLY A CA 1
ATOM 783 C C . GLY A 1 97 ? 7.029 7.416 -18.197 1.00 74.00 97 GLY A C 1
ATOM 784 O O . GLY A 1 97 ? 6.624 8.211 -19.044 1.00 74.00 97 GLY A O 1
ATOM 785 N N . HIS A 1 98 ? 8.320 7.076 -18.134 1.00 71.12 98 HIS A N 1
ATOM 786 C CA . HIS A 1 98 ? 9.402 7.590 -18.983 1.00 71.12 98 HIS A CA 1
ATOM 787 C C . HIS A 1 98 ? 9.433 6.962 -20.383 1.00 71.12 98 HIS A C 1
ATOM 789 O O . HIS A 1 98 ? 10.461 6.424 -20.802 1.00 71.12 98 HIS A O 1
ATOM 795 N N . GLU A 1 99 ? 8.325 7.043 -21.123 1.00 70.62 99 GLU A N 1
ATOM 796 C CA . GLU A 1 99 ? 8.261 6.664 -22.547 1.00 70.62 99 GLU A CA 1
ATOM 797 C C . GLU A 1 99 ? 8.823 5.253 -22.831 1.00 70.62 99 GLU A C 1
ATOM 799 O O . GLU A 1 99 ? 9.470 5.011 -23.847 1.00 70.62 99 GLU A O 1
ATOM 804 N N . GLY A 1 100 ? 8.606 4.314 -21.904 1.00 75.81 100 GLY A N 1
ATOM 805 C CA . GLY A 1 100 ? 9.062 2.930 -22.039 1.00 75.81 100 GLY A CA 1
ATOM 806 C C . GLY A 1 100 ? 10.513 2.675 -21.628 1.00 75.81 100 GLY A C 1
ATOM 807 O O . GLY A 1 100 ? 11.069 1.662 -22.034 1.00 75.81 100 GLY A O 1
ATOM 808 N N . ARG A 1 101 ? 11.150 3.548 -20.836 1.00 90.38 101 ARG A N 1
ATOM 809 C CA . ARG A 1 101 ? 12.475 3.279 -20.248 1.00 90.38 101 ARG A CA 1
ATOM 810 C C . ARG A 1 101 ? 12.376 2.871 -18.787 1.00 90.38 101 ARG A C 1
ATOM 812 O O . ARG A 1 101 ? 11.850 3.617 -17.972 1.00 90.38 101 ARG A O 1
ATOM 819 N N . CYS A 1 102 ? 12.992 1.745 -18.456 1.00 94.44 102 CYS A N 1
ATOM 820 C CA . CYS A 1 102 ? 13.119 1.267 -17.087 1.00 94.44 102 CYS A CA 1
ATOM 821 C C . CYS A 1 102 ? 14.354 1.864 -16.406 1.00 94.44 102 CYS A C 1
ATOM 823 O O . CYS A 1 102 ? 15.488 1.706 -16.860 1.00 94.44 102 CYS A O 1
ATOM 825 N N . VAL A 1 103 ? 14.136 2.555 -15.290 1.00 94.06 103 VAL A N 1
ATOM 826 C CA . VAL A 1 103 ? 15.171 3.226 -14.503 1.00 94.06 103 VAL A CA 1
ATOM 827 C C . VAL A 1 103 ? 15.340 2.511 -13.173 1.00 94.06 103 VAL A C 1
ATOM 829 O O . VAL A 1 103 ? 14.373 2.173 -12.494 1.00 94.06 103 VAL A O 1
ATOM 832 N N . ARG A 1 104 ? 16.595 2.289 -12.776 1.00 95.00 104 ARG A N 1
ATOM 833 C CA . ARG A 1 104 ? 16.907 1.638 -11.505 1.00 95.00 104 ARG A CA 1
ATOM 834 C C . ARG A 1 104 ? 16.448 2.502 -10.330 1.00 95.00 104 ARG A C 1
ATOM 836 O O . ARG A 1 104 ? 16.879 3.646 -10.202 1.00 95.00 104 ARG A O 1
ATOM 843 N N . ILE A 1 105 ? 15.659 1.925 -9.429 1.00 93.88 105 ILE A N 1
ATOM 844 C CA . ILE A 1 105 ? 15.217 2.551 -8.182 1.00 93.88 105 ILE A CA 1
ATOM 845 C C . ILE A 1 105 ? 16.396 2.521 -7.198 1.00 93.88 105 ILE A C 1
ATOM 847 O O . ILE A 1 105 ? 16.763 1.443 -6.708 1.00 93.88 105 ILE A O 1
ATOM 851 N N . PRO A 1 106 ? 17.026 3.665 -6.880 1.00 92.38 106 PRO A N 1
ATOM 852 C CA . PRO A 1 106 ? 18.149 3.676 -5.958 1.00 92.38 106 PRO A CA 1
ATOM 853 C C . PRO A 1 106 ? 17.683 3.314 -4.547 1.00 92.38 106 PRO A C 1
ATOM 855 O O . PRO A 1 106 ? 16.562 3.620 -4.135 1.00 92.38 106 PRO A O 1
ATOM 858 N N . LYS A 1 107 ? 18.577 2.707 -3.761 1.00 90.31 107 LYS A N 1
ATOM 859 C CA . LYS A 1 107 ? 18.329 2.584 -2.324 1.00 90.31 107 LYS A CA 1
ATOM 860 C C . LYS A 1 107 ? 18.287 3.982 -1.721 1.00 90.31 107 LYS A C 1
ATOM 862 O O . LYS A 1 107 ? 19.184 4.783 -1.979 1.00 90.31 107 LYS A O 1
ATOM 867 N N . ALA A 1 108 ? 17.275 4.261 -0.904 1.00 87.25 108 ALA A N 1
ATOM 868 C CA . ALA A 1 108 ? 17.203 5.524 -0.186 1.00 87.25 108 ALA A CA 1
ATOM 869 C C . ALA A 1 108 ? 18.464 5.695 0.677 1.00 87.25 108 ALA A C 1
ATOM 871 O O . ALA A 1 108 ? 18.755 4.873 1.545 1.00 87.25 108 ALA A O 1
ATOM 872 N N . GLN A 1 109 ? 19.218 6.762 0.425 1.00 88.12 109 GLN A N 1
ATOM 873 C CA . GLN A 1 109 ? 20.372 7.152 1.224 1.00 88.12 109 GLN A CA 1
ATOM 874 C C . GLN A 1 109 ? 20.108 8.539 1.793 1.00 88.12 109 GLN A C 1
ATOM 876 O O . GLN A 1 109 ? 19.818 9.480 1.055 1.00 88.12 109 GLN A O 1
ATOM 881 N N . ARG A 1 110 ? 20.205 8.674 3.117 1.00 88.69 110 ARG A N 1
ATOM 882 C CA . ARG A 1 110 ? 20.120 9.972 3.788 1.00 88.69 110 ARG A CA 1
ATOM 883 C C . ARG A 1 110 ? 21.517 10.406 4.185 1.00 88.69 110 ARG A C 1
ATOM 885 O O . ARG A 1 110 ? 22.178 9.745 4.980 1.00 88.69 110 ARG A O 1
ATOM 892 N N . THR A 1 111 ? 21.975 11.519 3.626 1.00 91.88 111 THR A N 1
ATOM 893 C CA . THR A 1 111 ? 23.220 12.136 4.088 1.00 91.88 111 THR A CA 1
ATOM 894 C C . THR A 1 111 ? 22.985 12.813 5.444 1.00 91.88 111 THR A C 1
ATOM 896 O O . THR A 1 111 ? 21.858 13.239 5.722 1.00 91.88 111 THR A O 1
ATOM 899 N N . PRO A 1 112 ? 24.025 13.007 6.276 1.00 93.50 112 PRO A N 1
ATOM 900 C CA . PRO A 1 112 ? 23.881 13.722 7.548 1.00 93.50 112 PRO A CA 1
ATOM 901 C C . PRO A 1 112 ? 23.271 15.126 7.403 1.00 93.50 112 PRO A C 1
ATOM 903 O O . PRO A 1 112 ? 22.568 15.600 8.293 1.00 93.50 112 PRO A O 1
A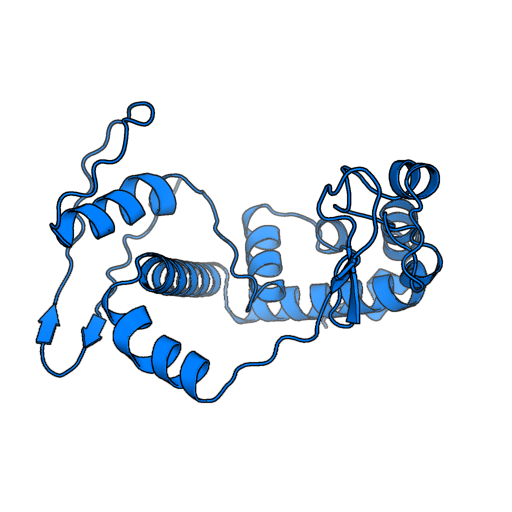TOM 906 N N . ASN A 1 113 ? 23.509 15.799 6.271 1.00 90.56 113 ASN A N 1
ATOM 907 C CA . ASN A 1 113 ? 22.938 17.117 5.995 1.00 90.56 113 ASN A CA 1
ATOM 908 C C . ASN A 1 113 ? 21.437 17.052 5.681 1.00 90.56 113 ASN A C 1
ATOM 910 O O . ASN A 1 113 ? 20.689 17.892 6.180 1.00 90.56 113 ASN A O 1
ATOM 914 N N . VAL A 1 114 ? 20.996 16.060 4.899 1.00 87.94 114 VAL A N 1
ATOM 915 C CA . VAL A 1 114 ? 19.566 15.828 4.627 1.00 87.94 114 VAL A CA 1
ATOM 916 C C . VAL A 1 114 ? 18.841 15.461 5.918 1.00 87.94 114 VAL A C 1
ATOM 918 O O . VAL A 1 114 ? 17.814 16.056 6.223 1.00 87.94 114 VAL A O 1
ATOM 921 N N . GLU A 1 115 ? 19.409 14.565 6.726 1.00 88.94 115 GLU A N 1
ATOM 922 C CA . GLU A 1 115 ? 18.821 14.180 8.012 1.00 88.94 115 GLU A CA 1
ATOM 923 C C . GLU A 1 115 ? 18.691 15.392 8.950 1.00 88.94 115 GLU A C 1
ATOM 925 O O . GLU A 1 115 ? 17.615 15.661 9.482 1.00 88.94 115 GLU A O 1
ATOM 930 N N . ARG A 1 116 ? 19.741 16.220 9.064 1.00 87.50 116 ARG A N 1
ATOM 931 C CA . ARG A 1 116 ? 19.685 17.470 9.838 1.00 87.50 116 ARG A CA 1
ATOM 932 C C . ARG A 1 116 ? 18.611 18.429 9.317 1.00 87.50 116 ARG A C 1
ATOM 934 O O . ARG A 1 116 ? 17.979 19.119 10.116 1.00 87.50 116 ARG A O 1
ATOM 941 N N . TYR A 1 117 ? 18.423 18.525 8.002 1.00 85.38 117 TYR A N 1
ATOM 942 C CA . TYR A 1 117 ? 17.381 19.369 7.415 1.00 85.38 117 TYR A CA 1
ATOM 943 C C . TYR A 1 117 ? 15.978 18.866 7.785 1.00 85.38 117 TYR A C 1
ATOM 945 O O . TYR A 1 117 ? 15.164 19.655 8.280 1.00 85.38 117 TYR A O 1
ATOM 953 N N . LEU A 1 118 ? 15.740 17.559 7.618 1.00 84.31 118 LEU A N 1
ATOM 954 C CA . LEU A 1 118 ? 14.475 16.898 7.942 1.00 84.31 118 LEU A CA 1
ATOM 955 C C . LEU A 1 118 ? 14.130 17.024 9.432 1.00 84.31 118 LEU A C 1
ATOM 957 O O . LEU A 1 118 ? 12.984 17.295 9.756 1.00 84.31 118 LEU A O 1
ATOM 961 N N . GLN A 1 119 ? 15.112 16.939 10.333 1.00 82.50 119 GLN A N 1
ATOM 962 C CA . GLN A 1 119 ? 14.892 17.050 11.784 1.00 82.50 119 GLN A CA 1
ATOM 963 C C . GLN A 1 119 ? 14.670 18.484 12.299 1.00 82.50 119 GLN A C 1
ATOM 965 O O . GLN A 1 119 ? 14.226 18.664 13.430 1.00 82.50 119 GLN A O 1
ATOM 970 N N . ASN A 1 120 ? 14.997 19.518 11.513 1.00 80.38 120 ASN A N 1
ATOM 971 C CA . ASN A 1 120 ? 14.944 20.911 11.969 1.00 80.38 120 ASN A CA 1
ATOM 972 C C . ASN A 1 120 ? 13.880 21.733 11.234 1.00 80.38 120 ASN A C 1
ATOM 974 O O . ASN A 1 120 ? 12.731 21.824 11.660 1.00 80.38 120 ASN A O 1
ATOM 978 N N . LYS A 1 121 ? 14.283 22.395 10.143 1.00 66.94 121 LYS A N 1
ATOM 979 C CA . LYS A 1 121 ? 13.475 23.419 9.466 1.00 66.94 121 LYS A CA 1
ATOM 980 C C . LYS A 1 121 ? 12.276 22.828 8.734 1.00 66.94 121 LYS A C 1
ATOM 982 O O . LYS A 1 121 ? 11.283 23.527 8.574 1.00 66.94 121 LYS A O 1
ATOM 987 N N . HIS A 1 122 ? 12.375 21.571 8.305 1.00 73.81 122 HIS A N 1
ATOM 988 C CA . HIS A 1 122 ? 11.309 20.916 7.563 1.00 73.81 122 HIS A CA 1
ATOM 989 C C . HIS A 1 122 ? 10.076 20.663 8.442 1.00 73.81 122 HIS A C 1
ATOM 991 O O . HIS A 1 122 ? 8.978 21.045 8.070 1.00 73.81 122 HIS A O 1
ATOM 997 N N . VAL A 1 123 ? 10.252 20.131 9.655 1.00 70.31 123 VAL A N 1
ATOM 998 C CA . VAL A 1 123 ? 9.132 19.751 10.540 1.00 70.31 123 VAL A CA 1
ATOM 999 C C . VAL A 1 123 ? 8.279 20.939 10.990 1.00 70.31 123 VAL A C 1
ATOM 1001 O O . VAL A 1 123 ? 7.064 20.823 11.078 1.00 70.31 123 VAL A O 1
ATOM 1004 N N . VAL A 1 124 ? 8.886 22.095 11.272 1.00 64.88 124 VAL A N 1
ATOM 1005 C CA . VAL A 1 124 ? 8.172 23.221 11.909 1.00 64.88 124 VAL A CA 1
ATOM 1006 C C . VAL A 1 124 ? 7.188 23.926 10.965 1.00 64.88 124 VAL A C 1
ATOM 1008 O O . VAL A 1 124 ? 6.244 24.553 11.438 1.00 64.88 124 VAL A O 1
ATOM 1011 N N . ALA A 1 125 ? 7.393 23.841 9.649 1.00 70.69 125 ALA A N 1
ATOM 1012 C CA . ALA A 1 125 ? 6.596 24.573 8.662 1.00 70.69 125 ALA A CA 1
ATOM 1013 C C . ALA A 1 125 ? 6.046 23.692 7.529 1.00 70.69 125 ALA A C 1
ATOM 1015 O O . ALA A 1 125 ? 5.494 24.231 6.571 1.00 70.69 125 ALA A O 1
ATOM 1016 N N . ASN A 1 126 ? 6.203 22.367 7.605 1.00 82.75 126 ASN A N 1
ATOM 1017 C CA . ASN A 1 126 ? 5.690 21.475 6.573 1.00 82.75 126 ASN A CA 1
ATOM 1018 C C . ASN A 1 126 ? 4.263 21.007 6.905 1.00 82.75 126 ASN A C 1
ATOM 1020 O O . ASN A 1 126 ? 4.044 20.281 7.877 1.00 82.75 126 ASN A O 1
ATOM 1024 N N . ALA A 1 127 ? 3.309 21.403 6.060 1.00 86.62 127 ALA A N 1
ATOM 1025 C CA . ALA A 1 127 ? 1.924 20.951 6.126 1.00 86.62 127 ALA A CA 1
ATOM 1026 C C . ALA A 1 127 ? 1.804 19.424 5.991 1.00 86.62 127 ALA A C 1
ATOM 1028 O O . ALA A 1 127 ? 0.966 18.836 6.664 1.00 86.62 127 ALA A O 1
ATOM 1029 N N . ASP A 1 128 ? 2.685 18.771 5.228 1.00 88.50 128 ASP A N 1
ATOM 1030 C CA . ASP A 1 128 ? 2.683 17.314 5.061 1.00 88.50 128 ASP A CA 1
ATOM 1031 C C . ASP A 1 128 ? 2.976 16.593 6.377 1.00 88.50 128 ASP A C 1
ATOM 1033 O O . ASP A 1 128 ? 2.385 15.558 6.661 1.00 88.50 128 ASP A O 1
ATOM 1037 N N . VAL A 1 129 ? 3.860 17.148 7.214 1.00 88.19 129 VAL A N 1
ATOM 1038 C CA . VAL A 1 129 ? 4.170 16.570 8.532 1.00 88.19 129 VAL A CA 1
ATOM 1039 C C . VAL A 1 129 ? 2.959 16.692 9.453 1.00 88.19 129 VAL A C 1
ATOM 1041 O O . VAL A 1 129 ? 2.618 15.747 10.163 1.00 88.19 129 VAL A O 1
ATOM 1044 N N . LEU A 1 130 ? 2.278 17.840 9.419 1.00 87.25 130 LEU A N 1
ATOM 1045 C CA . LEU A 1 130 ? 1.052 18.035 10.184 1.00 87.25 130 LEU A CA 1
ATOM 1046 C C . LEU A 1 130 ? -0.065 17.095 9.702 1.00 87.25 130 LEU A C 1
ATOM 1048 O O . LEU A 1 130 ? -0.684 16.427 10.529 1.00 87.25 130 LEU A O 1
ATOM 1052 N N . LEU A 1 131 ? -0.268 16.979 8.387 1.00 90.81 131 LEU A N 1
ATOM 1053 C CA . LEU A 1 131 ? -1.229 16.050 7.796 1.00 90.81 131 LEU A CA 1
ATOM 1054 C C . LEU A 1 131 ? -0.895 14.599 8.154 1.00 90.81 131 LEU A C 1
ATOM 1056 O O . LEU A 1 131 ? -1.768 13.876 8.619 1.00 90.81 131 LEU A O 1
ATOM 1060 N N . TYR A 1 132 ? 0.367 14.186 8.018 1.00 92.38 132 TYR A N 1
ATOM 1061 C CA . TYR A 1 132 ? 0.834 12.849 8.383 1.00 92.38 132 TYR A CA 1
ATOM 1062 C C . TYR A 1 132 ? 0.469 12.499 9.827 1.00 92.38 132 TYR A C 1
ATOM 1064 O O . TYR A 1 132 ? -0.067 11.421 10.095 1.00 92.38 132 TYR A O 1
ATOM 1072 N N . HIS A 1 133 ? 0.718 13.407 10.773 1.00 89.56 133 HIS A N 1
ATOM 1073 C CA . HIS A 1 133 ? 0.365 13.152 12.164 1.00 89.56 133 HIS A CA 1
ATOM 1074 C C . HIS A 1 133 ? -1.151 13.161 12.402 1.00 89.56 133 HIS A C 1
ATOM 1076 O O . HIS A 1 133 ? -1.634 12.339 13.179 1.00 89.56 133 HIS A O 1
ATOM 1082 N N . ALA A 1 134 ? -1.903 14.040 11.732 1.00 91.12 134 ALA A N 1
ATOM 1083 C CA . ALA A 1 134 ? -3.362 14.062 11.817 1.00 91.12 134 ALA A CA 1
ATOM 1084 C C . ALA A 1 134 ? -3.984 12.755 11.291 1.00 91.12 134 ALA A C 1
ATOM 1086 O O . ALA A 1 134 ? -4.868 12.190 11.934 1.00 91.12 134 ALA A O 1
ATOM 1087 N N . VAL A 1 135 ? -3.478 12.233 10.171 1.00 95.75 135 VAL A N 1
ATOM 1088 C CA . VAL A 1 135 ? -3.906 10.953 9.591 1.00 95.75 135 VAL A CA 1
ATOM 1089 C C . VAL A 1 135 ? -3.530 9.787 10.506 1.00 95.75 135 VAL A C 1
ATOM 1091 O O . VAL A 1 135 ? -4.366 8.922 10.746 1.00 95.75 135 VAL A O 1
ATOM 1094 N N . ASN A 1 136 ? -2.327 9.777 11.091 1.00 96.50 136 ASN A N 1
ATOM 1095 C CA . ASN A 1 136 ? -1.951 8.746 12.068 1.00 96.50 136 ASN A CA 1
ATOM 1096 C C . ASN A 1 136 ? -2.880 8.745 13.291 1.00 96.50 136 ASN A C 1
ATOM 1098 O O . ASN A 1 136 ? -3.370 7.690 13.681 1.00 96.50 136 ASN A O 1
ATOM 1102 N N . ALA A 1 137 ? -3.181 9.919 13.855 1.00 93.75 137 ALA A N 1
ATOM 1103 C CA . ALA A 1 137 ? -4.115 10.033 14.974 1.00 93.75 137 ALA A CA 1
ATOM 1104 C C . ALA A 1 137 ? -5.543 9.603 14.584 1.00 93.75 137 ALA A C 1
ATOM 1106 O O . ALA A 1 137 ? -6.255 8.993 15.383 1.00 93.75 137 ALA A O 1
ATOM 1107 N N . SER A 1 138 ? -5.964 9.894 13.350 1.00 95.19 138 SER A N 1
ATOM 1108 C CA . SER A 1 138 ? -7.244 9.434 12.803 1.00 95.19 138 SER A CA 1
ATOM 1109 C C . SER A 1 138 ? -7.290 7.908 12.651 1.00 95.19 138 SER A C 1
ATOM 1111 O O . SER A 1 138 ? -8.292 7.289 13.022 1.00 95.19 138 SER A O 1
ATOM 1113 N N . LEU A 1 139 ? -6.197 7.287 12.192 1.00 97.38 139 LEU A N 1
ATOM 1114 C CA . LEU A 1 139 ? -6.063 5.834 12.122 1.00 97.38 139 LEU A CA 1
ATOM 1115 C C . LEU A 1 139 ? -6.138 5.211 13.522 1.00 97.38 139 LEU A C 1
ATOM 1117 O O . LEU A 1 139 ? -6.932 4.299 13.725 1.00 97.38 139 LEU A O 1
ATOM 1121 N N . ASP A 1 140 ? -5.413 5.739 14.510 1.00 97.25 140 ASP A N 1
ATOM 1122 C CA . ASP A 1 140 ? -5.453 5.229 15.891 1.00 97.25 140 ASP A CA 1
ATOM 1123 C C . ASP A 1 140 ? -6.854 5.315 16.508 1.00 97.25 140 ASP A C 1
ATOM 1125 O O . ASP A 1 140 ? -7.328 4.363 17.134 1.00 97.25 140 ASP A O 1
ATOM 1129 N N . ALA A 1 141 ? -7.558 6.429 16.292 1.00 95.88 141 ALA A N 1
ATOM 1130 C CA . ALA A 1 141 ? -8.942 6.570 16.734 1.00 95.88 141 ALA A CA 1
ATOM 1131 C C . ALA A 1 141 ? -9.866 5.549 16.052 1.00 95.88 141 ALA A C 1
ATOM 1133 O O . ALA A 1 141 ? -10.710 4.941 16.710 1.00 95.88 141 ALA A O 1
ATOM 1134 N N . THR A 1 142 ? -9.674 5.316 14.752 1.00 96.19 142 THR A N 1
ATOM 1135 C CA . THR A 1 142 ? -10.417 4.303 13.991 1.00 96.19 142 THR A CA 1
ATOM 1136 C C . THR A 1 142 ? -10.161 2.902 14.547 1.00 96.19 142 THR A C 1
ATOM 1138 O O . THR A 1 142 ? -11.104 2.143 14.761 1.00 96.19 142 THR A O 1
ATOM 1141 N N . ILE A 1 143 ? -8.904 2.567 14.847 1.00 97.88 143 ILE A N 1
ATOM 1142 C CA . ILE A 1 143 ? -8.518 1.283 15.444 1.00 97.88 143 ILE A CA 1
ATOM 1143 C C . ILE A 1 143 ? -9.172 1.101 16.814 1.00 97.88 143 ILE A C 1
ATOM 1145 O O . ILE A 1 143 ? -9.716 0.036 17.098 1.00 97.88 143 ILE A O 1
ATOM 1149 N N . SER A 1 144 ? -9.174 2.147 17.642 1.00 97.44 144 SER A N 1
ATOM 1150 C CA . SER A 1 144 ? -9.838 2.134 18.947 1.00 97.44 144 SER A CA 1
ATOM 1151 C C . SER A 1 144 ? -11.340 1.838 18.825 1.00 97.44 144 SER A C 1
ATOM 1153 O O . SER A 1 144 ? -11.859 0.987 19.545 1.00 97.44 144 SER A O 1
ATOM 1155 N N . ILE A 1 145 ? -12.024 2.459 17.854 1.00 96.69 145 ILE A N 1
ATOM 1156 C CA . ILE A 1 145 ? -13.457 2.238 17.583 1.00 96.69 145 ILE A CA 1
ATOM 1157 C C . ILE A 1 145 ? -13.731 0.815 17.070 1.00 96.69 145 ILE A C 1
ATOM 1159 O O . ILE A 1 145 ? -14.708 0.189 17.476 1.00 96.69 145 ILE A O 1
ATOM 1163 N N . LEU A 1 146 ? -12.887 0.293 16.177 1.00 97.19 146 LEU A N 1
ATOM 1164 C CA . LEU A 1 146 ? -13.039 -1.054 15.610 1.00 97.19 146 LEU A CA 1
ATOM 1165 C C . LEU A 1 146 ? -12.662 -2.175 16.593 1.00 97.19 146 LEU A C 1
ATOM 1167 O O . LEU A 1 146 ? -13.088 -3.320 16.404 1.00 97.19 146 LEU A O 1
ATOM 1171 N N . GLY A 1 147 ? -11.871 -1.843 17.615 1.00 98.19 147 GLY A N 1
ATOM 1172 C CA . GLY A 1 147 ? -11.268 -2.762 18.572 1.00 98.19 147 GLY A CA 1
ATOM 1173 C C . GLY A 1 147 ? -9.834 -3.130 18.184 1.00 98.19 147 GLY A C 1
ATOM 1174 O O . GLY A 1 147 ? -9.594 -3.704 17.119 1.00 98.19 147 GLY A O 1
ATOM 1175 N N . VAL A 1 148 ? -8.886 -2.849 19.085 1.00 98.25 148 VAL A N 1
ATOM 1176 C CA . VAL A 1 148 ? -7.440 -3.065 18.877 1.00 98.25 148 VAL A CA 1
ATOM 1177 C C . VAL A 1 148 ? -7.135 -4.518 18.510 1.00 98.25 148 VAL A C 1
ATOM 1179 O O . VAL A 1 148 ? -6.533 -4.765 17.467 1.00 98.25 148 VAL A O 1
ATOM 1182 N N . ASP A 1 149 ? -7.625 -5.480 19.297 1.00 98.25 149 ASP A N 1
ATOM 1183 C CA . ASP A 1 149 ? -7.373 -6.911 19.068 1.00 98.25 149 ASP A CA 1
ATOM 1184 C C . ASP A 1 149 ? -7.924 -7.383 17.718 1.00 98.25 149 ASP A C 1
ATOM 1186 O O . ASP A 1 149 ? -7.301 -8.174 17.007 1.00 98.25 149 ASP A O 1
ATOM 1190 N N . ARG A 1 150 ? -9.081 -6.844 17.316 1.00 97.81 150 ARG A N 1
ATOM 1191 C CA . ARG A 1 150 ? -9.725 -7.168 16.040 1.00 97.81 150 ARG A CA 1
ATOM 1192 C C . ARG A 1 150 ? -8.905 -6.662 14.859 1.00 97.81 150 ARG A C 1
ATOM 1194 O O . ARG A 1 150 ? -8.702 -7.403 13.896 1.00 97.81 150 ARG A O 1
ATOM 1201 N N . VAL A 1 151 ? -8.421 -5.421 14.924 1.00 98.25 151 VAL A N 1
ATOM 1202 C CA . VAL A 1 151 ? -7.543 -4.862 13.886 1.00 98.25 151 VAL A CA 1
ATOM 1203 C C . VAL A 1 151 ? -6.212 -5.605 13.857 1.00 98.25 151 VAL A C 1
ATOM 1205 O O . VAL A 1 151 ? -5.729 -5.936 12.776 1.00 98.25 151 VAL A O 1
ATOM 1208 N N . GLN A 1 152 ? -5.626 -5.913 15.013 1.00 98.06 152 GLN A N 1
ATOM 1209 C CA . GLN A 1 152 ? -4.363 -6.641 15.098 1.00 98.06 152 GLN A CA 1
ATOM 1210 C C . GLN A 1 152 ? -4.473 -8.049 14.500 1.00 98.06 152 GLN A C 1
ATOM 1212 O O . GLN A 1 152 ? -3.629 -8.423 13.685 1.00 98.06 152 GLN A O 1
ATOM 1217 N N . SER A 1 153 ? -5.528 -8.797 14.833 1.00 97.38 153 SER A N 1
ATOM 1218 C CA . SER A 1 153 ? -5.826 -10.098 14.222 1.00 97.38 153 SER A CA 1
ATOM 1219 C C . SER A 1 153 ? -5.957 -9.972 12.700 1.00 97.38 153 SER A C 1
ATOM 1221 O O . SER A 1 153 ? -5.256 -10.653 11.947 1.00 97.38 153 SER A O 1
ATOM 1223 N N . ARG A 1 154 ? -6.748 -9.004 12.214 1.00 97.56 154 ARG A N 1
ATOM 1224 C CA . ARG A 1 154 ? -6.886 -8.757 10.771 1.00 97.56 154 ARG A CA 1
ATOM 1225 C C . ARG A 1 154 ? -5.553 -8.383 10.107 1.00 97.56 154 ARG A C 1
ATOM 1227 O O . ARG A 1 154 ? -5.275 -8.834 8.999 1.00 97.56 154 ARG A O 1
ATOM 1234 N N . THR A 1 155 ? -4.715 -7.606 10.786 1.00 97.88 155 THR A N 1
ATOM 1235 C CA . THR A 1 155 ? -3.391 -7.183 10.303 1.00 97.88 155 THR A CA 1
ATOM 1236 C C . THR A 1 155 ? -2.458 -8.385 10.149 1.00 97.88 155 THR A C 1
ATOM 1238 O O . THR A 1 155 ? -1.772 -8.515 9.136 1.00 97.88 155 THR A O 1
ATOM 1241 N N . GLN A 1 156 ? -2.447 -9.300 11.122 1.00 97.62 156 GLN A N 1
ATOM 1242 C CA . GLN A 1 156 ? -1.670 -10.542 11.053 1.00 97.62 156 GLN A CA 1
ATOM 1243 C C . GLN A 1 156 ? -2.132 -11.435 9.902 1.00 97.62 156 GLN A C 1
ATOM 1245 O O . GLN A 1 156 ? -1.297 -11.946 9.153 1.00 97.62 156 GLN A O 1
ATOM 1250 N N . GLN A 1 157 ? -3.447 -11.562 9.714 1.00 96.50 157 GLN A N 1
ATOM 1251 C CA . GLN A 1 157 ? -4.008 -12.308 8.596 1.00 96.50 157 GLN A CA 1
ATOM 1252 C C . GLN A 1 157 ? -3.576 -11.721 7.247 1.00 96.50 157 GLN A C 1
ATOM 1254 O O . GLN A 1 157 ? -3.069 -12.455 6.401 1.00 96.50 157 GLN A O 1
ATOM 1259 N N . ILE A 1 158 ? -3.710 -10.402 7.057 1.00 97.00 158 ILE A N 1
ATOM 1260 C CA . ILE A 1 158 ? -3.278 -9.718 5.827 1.00 97.00 158 ILE A CA 1
ATOM 1261 C C . ILE A 1 158 ? -1.781 -9.936 5.591 1.00 97.00 158 ILE A C 1
ATOM 1263 O O . ILE A 1 158 ? -1.393 -10.320 4.493 1.00 97.00 158 ILE A O 1
ATOM 1267 N N . ARG A 1 159 ? -0.930 -9.790 6.616 1.00 97.31 159 ARG A N 1
ATOM 1268 C CA . ARG A 1 159 ? 0.518 -10.054 6.501 1.00 97.31 159 ARG A CA 1
ATOM 1269 C C . ARG A 1 159 ? 0.832 -11.489 6.090 1.00 97.31 159 ARG A C 1
ATOM 1271 O O . ARG A 1 159 ? 1.766 -11.715 5.321 1.00 97.31 159 ARG A O 1
ATOM 1278 N N . CYS A 1 160 ? 0.093 -12.460 6.619 1.00 97.12 160 CYS A N 1
ATOM 1279 C CA . CYS A 1 160 ? 0.252 -13.856 6.234 1.00 97.12 160 CYS A CA 1
ATOM 1280 C C . CYS A 1 160 ? -0.127 -14.069 4.764 1.00 97.12 160 CYS A C 1
ATOM 1282 O O . CYS A 1 160 ? 0.694 -14.571 3.997 1.00 97.12 160 CYS A O 1
ATOM 1284 N N . LEU A 1 161 ? -1.313 -13.612 4.350 1.00 96.69 161 LEU A N 1
ATOM 1285 C CA . LEU A 1 161 ? -1.796 -13.750 2.972 1.00 96.69 161 LEU A CA 1
ATOM 1286 C C . LEU A 1 161 ? -0.881 -13.033 1.975 1.00 96.69 161 LEU A C 1
ATOM 1288 O O . LEU A 1 161 ? -0.574 -13.570 0.916 1.00 96.69 161 LEU A O 1
ATOM 1292 N N . GLN A 1 162 ? -0.385 -11.854 2.344 1.00 97.00 162 GLN A N 1
ATOM 1293 C CA . GLN A 1 162 ? 0.553 -11.071 1.550 1.00 97.00 162 GLN A CA 1
ATOM 1294 C C . GLN A 1 162 ? 1.859 -11.828 1.301 1.00 97.00 162 GLN A C 1
ATOM 1296 O O . GLN A 1 162 ? 2.364 -11.858 0.176 1.00 97.00 162 GLN A O 1
ATOM 1301 N N . ARG A 1 163 ? 2.398 -12.476 2.337 1.00 96.56 163 ARG A N 1
ATOM 1302 C CA . ARG A 1 163 ? 3.597 -13.311 2.229 1.00 96.56 163 ARG A CA 1
ATOM 1303 C C . ARG A 1 163 ? 3.335 -14.545 1.377 1.00 96.56 163 ARG A C 1
ATOM 1305 O O . ARG A 1 163 ? 4.091 -14.793 0.448 1.00 96.56 163 ARG A O 1
ATOM 1312 N N . PHE A 1 164 ? 2.236 -15.248 1.645 1.00 96.31 164 PHE A N 1
ATOM 1313 C CA . PHE A 1 164 ? 1.832 -16.436 0.899 1.00 96.31 164 PHE A CA 1
ATOM 1314 C C . PHE A 1 164 ? 1.677 -16.137 -0.598 1.00 96.31 164 PHE A C 1
ATOM 1316 O O . PHE A 1 164 ? 2.236 -16.839 -1.437 1.00 96.31 164 PHE A O 1
ATOM 1323 N N . ALA A 1 165 ? 0.976 -15.055 -0.944 1.00 96.88 165 ALA A N 1
ATOM 1324 C CA . ALA A 1 165 ? 0.829 -14.610 -2.323 1.00 96.88 165 ALA A CA 1
ATOM 1325 C C . ALA A 1 165 ? 2.181 -14.223 -2.939 1.00 96.88 165 ALA A C 1
ATOM 1327 O O . ALA A 1 165 ? 2.470 -14.615 -4.064 1.00 96.88 165 ALA A O 1
ATOM 1328 N N . THR A 1 166 ? 3.040 -13.514 -2.201 1.00 96.44 166 THR A N 1
ATOM 1329 C CA . THR A 1 166 ? 4.378 -13.142 -2.689 1.00 96.44 166 THR A CA 1
ATOM 1330 C C . THR A 1 166 ? 5.221 -14.379 -3.001 1.00 96.44 166 THR A C 1
ATOM 1332 O O . THR A 1 166 ? 5.759 -14.483 -4.095 1.00 96.44 166 THR A O 1
ATOM 1335 N N . GLU A 1 167 ? 5.295 -15.349 -2.092 1.00 96.50 167 GLU A N 1
ATOM 1336 C CA . GLU A 1 167 ? 6.084 -16.575 -2.280 1.00 96.50 167 GLU A CA 1
ATOM 1337 C C . GLU A 1 167 ? 5.623 -17.413 -3.479 1.00 96.50 167 GLU A C 1
ATOM 1339 O O . GLU A 1 167 ? 6.428 -18.115 -4.082 1.00 96.50 167 GLU A O 1
ATOM 1344 N N . ARG A 1 168 ? 4.331 -17.365 -3.821 1.00 96.81 168 ARG A N 1
ATOM 1345 C CA . ARG A 1 168 ? 3.752 -18.192 -4.890 1.00 96.81 168 ARG A CA 1
ATOM 1346 C C . ARG A 1 168 ? 3.621 -17.486 -6.229 1.00 96.81 168 ARG A C 1
ATOM 1348 O O . ARG A 1 168 ? 3.609 -18.164 -7.247 1.00 96.81 168 ARG A O 1
ATOM 1355 N N . CYS A 1 169 ? 3.484 -16.164 -6.224 1.00 97.31 169 CYS A N 1
ATOM 1356 C CA . CYS A 1 169 ? 3.111 -15.404 -7.413 1.00 97.31 169 CYS A CA 1
ATOM 1357 C C . CYS A 1 169 ? 4.166 -14.403 -7.875 1.00 97.31 169 CYS A C 1
ATOM 1359 O O . CYS A 1 169 ? 4.022 -13.877 -8.974 1.00 97.31 169 CYS A O 1
ATOM 1361 N N . GLN A 1 170 ? 5.203 -14.111 -7.080 1.00 95.31 170 GLN A N 1
ATOM 1362 C CA . GLN A 1 170 ? 6.187 -13.088 -7.448 1.00 95.31 170 GLN A CA 1
ATOM 1363 C C . GLN A 1 170 ? 6.884 -13.396 -8.781 1.00 95.31 170 GLN A C 1
ATOM 1365 O O . GLN A 1 170 ? 7.085 -12.471 -9.563 1.00 95.31 170 GLN A O 1
ATOM 1370 N N . ASP A 1 171 ? 7.200 -14.666 -9.040 1.00 95.06 171 ASP A N 1
ATOM 1371 C CA . ASP A 1 171 ? 7.929 -15.090 -10.243 1.00 95.06 171 ASP A CA 1
ATOM 1372 C C . ASP A 1 171 ? 7.017 -15.275 -11.473 1.00 95.06 171 ASP A C 1
ATOM 1374 O O . ASP A 1 171 ? 7.496 -15.280 -12.603 1.00 95.06 171 ASP A O 1
ATOM 1378 N N . GLU A 1 172 ? 5.699 -15.406 -11.273 1.00 96.31 172 GLU A N 1
ATOM 1379 C CA . GLU A 1 172 ? 4.699 -15.455 -12.358 1.00 96.31 172 GLU A CA 1
ATOM 1380 C C . GLU A 1 172 ? 4.206 -14.050 -12.741 1.00 96.31 172 GLU A C 1
ATOM 1382 O O . GLU A 1 172 ? 3.681 -13.835 -13.833 1.00 96.31 172 GLU A O 1
ATOM 1387 N N . ALA A 1 173 ? 4.351 -13.075 -11.841 1.00 96.56 173 ALA A N 1
ATOM 1388 C CA . ALA A 1 173 ? 3.906 -11.715 -12.078 1.00 96.56 173 ALA A CA 1
ATOM 1389 C C . ALA A 1 173 ? 4.825 -10.996 -13.072 1.00 96.56 173 ALA A C 1
ATOM 1391 O O . ALA A 1 173 ? 6.012 -10.785 -12.829 1.00 96.56 173 ALA A O 1
ATOM 1392 N N . HIS A 1 174 ? 4.237 -10.527 -14.170 1.00 96.38 174 HIS A N 1
ATOM 1393 C CA . HIS A 1 174 ? 4.916 -9.629 -15.094 1.00 96.38 174 HIS A CA 1
ATOM 1394 C C . HIS A 1 174 ? 4.663 -8.178 -14.685 1.00 96.38 174 HIS A C 1
ATOM 1396 O O . HIS A 1 174 ? 3.523 -7.712 -14.697 1.00 96.38 174 HIS A O 1
ATOM 1402 N N . PHE A 1 175 ? 5.731 -7.480 -14.310 1.00 95.31 175 PHE A N 1
ATOM 1403 C CA . PHE A 1 175 ? 5.732 -6.048 -14.005 1.00 95.31 175 PHE A CA 1
ATOM 1404 C C . PHE A 1 175 ? 6.190 -5.248 -15.233 1.00 95.31 175 PHE A C 1
ATOM 1406 O O . PHE A 1 175 ? 6.842 -5.824 -16.105 1.00 95.31 175 PHE A O 1
ATOM 1413 N N . PRO A 1 176 ? 5.908 -3.932 -15.318 1.00 94.88 176 PRO A N 1
ATOM 1414 C CA . PRO A 1 176 ? 6.334 -3.115 -16.461 1.00 94.88 176 PRO A CA 1
ATOM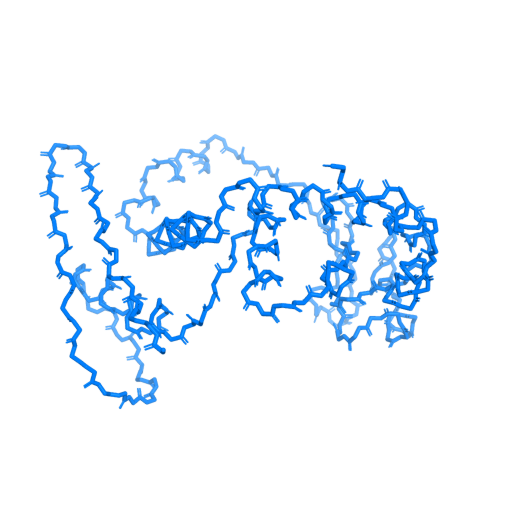 1415 C C . PRO A 1 176 ? 7.841 -3.136 -16.741 1.00 94.88 176 PRO A C 1
ATOM 1417 O O . PRO A 1 176 ? 8.236 -3.020 -17.898 1.00 94.88 176 PRO A O 1
ATOM 1420 N N . CYS A 1 177 ? 8.666 -3.356 -15.715 1.00 95.44 177 CYS A N 1
ATOM 1421 C CA . CYS A 1 177 ? 10.110 -3.529 -15.838 1.00 95.44 177 CYS A CA 1
ATOM 1422 C C . CYS A 1 177 ? 10.551 -4.903 -15.333 1.00 95.44 177 CYS A C 1
ATOM 1424 O O . CYS A 1 177 ? 10.054 -5.390 -14.317 1.00 95.44 177 CYS A O 1
ATOM 1426 N N . SER A 1 178 ? 11.489 -5.532 -16.041 1.00 94.81 178 SER A N 1
ATOM 1427 C CA . SER A 1 178 ? 12.138 -6.766 -15.592 1.00 94.81 178 SER A CA 1
ATOM 1428 C C . SER A 1 178 ? 13.128 -6.503 -14.453 1.00 94.81 178 SER A C 1
ATOM 1430 O O . SER A 1 178 ? 13.470 -5.357 -14.145 1.00 94.81 178 SER A O 1
ATOM 1432 N N . ALA A 1 179 ? 13.624 -7.579 -13.837 1.00 93.06 179 ALA A N 1
ATOM 1433 C CA . ALA A 1 179 ? 14.675 -7.496 -12.822 1.00 93.06 179 ALA A CA 1
ATOM 1434 C C . ALA A 1 179 ? 15.984 -6.885 -13.361 1.00 93.06 179 ALA A C 1
ATOM 1436 O O . ALA A 1 179 ? 16.728 -6.282 -12.588 1.00 93.06 179 ALA A O 1
ATOM 1437 N N . ASP A 1 180 ? 16.222 -6.997 -14.670 1.00 94.94 180 ASP A N 1
ATOM 1438 C CA . ASP A 1 180 ? 17.408 -6.476 -15.359 1.00 94.94 180 ASP A CA 1
ATOM 1439 C C . ASP A 1 180 ? 17.191 -5.074 -15.955 1.00 94.94 180 ASP A C 1
ATOM 1441 O O . ASP A 1 180 ? 18.119 -4.474 -16.495 1.00 94.94 180 ASP A O 1
ATOM 1445 N N . GLY A 1 181 ? 15.982 -4.517 -15.819 1.00 94.25 181 GLY A N 1
ATOM 1446 C CA . GLY A 1 181 ? 15.643 -3.195 -16.342 1.00 94.25 181 GLY A CA 1
ATOM 1447 C C . GLY A 1 181 ? 15.210 -3.187 -17.803 1.00 94.25 181 GLY A C 1
ATOM 1448 O O . GLY A 1 181 ? 15.323 -2.155 -18.455 1.00 94.25 181 GLY A O 1
ATOM 1449 N N . GLU A 1 182 ? 14.692 -4.303 -18.310 1.00 95.62 182 GLU A N 1
ATOM 1450 C CA . GLU A 1 182 ? 14.087 -4.360 -19.642 1.00 95.62 182 GLU A CA 1
ATOM 1451 C C . GLU A 1 182 ? 12.583 -4.047 -19.571 1.00 95.62 182 GLU A C 1
ATOM 1453 O O . GLU A 1 182 ? 11.890 -4.585 -18.695 1.00 95.62 182 GLU A O 1
ATOM 1458 N N . PRO A 1 183 ? 12.043 -3.207 -20.471 1.00 95.12 183 PRO A N 1
ATOM 1459 C CA . PRO A 1 183 ? 10.608 -2.945 -20.550 1.00 95.12 183 PRO A CA 1
ATOM 1460 C C . PRO A 1 183 ? 9.813 -4.196 -20.951 1.00 95.12 183 PRO A C 1
ATOM 1462 O O . PRO A 1 183 ? 10.166 -4.900 -21.893 1.00 95.12 183 PRO A O 1
ATOM 1465 N N . GLN A 1 184 ? 8.689 -4.446 -20.278 1.00 94.81 184 GLN A N 1
ATOM 1466 C CA . GLN A 1 184 ? 7.816 -5.610 -20.491 1.00 94.81 184 GLN A CA 1
ATOM 1467 C C . GLN A 1 184 ? 6.345 -5.202 -20.696 1.00 94.81 184 GLN A C 1
ATOM 1469 O O . GLN A 1 184 ? 5.436 -5.832 -20.160 1.00 94.81 184 GLN A O 1
ATOM 1474 N N . ILE A 1 185 ? 6.095 -4.136 -21.463 1.00 92.56 185 ILE A N 1
ATOM 1475 C CA . ILE A 1 185 ? 4.778 -3.475 -21.557 1.00 92.56 185 ILE A CA 1
ATOM 1476 C C . ILE A 1 185 ? 3.645 -4.429 -21.970 1.00 92.56 185 ILE A C 1
ATOM 147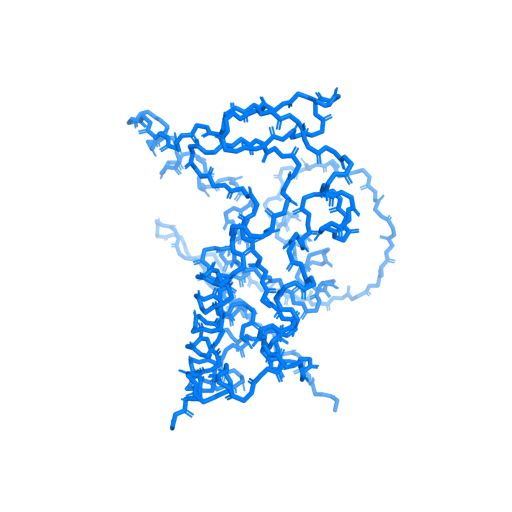8 O O . ILE A 1 185 ? 2.581 -4.427 -21.358 1.00 92.56 185 ILE A O 1
ATOM 1482 N N . GLU A 1 186 ? 3.855 -5.276 -22.981 1.00 94.38 186 GLU A N 1
ATOM 1483 C CA . GLU A 1 186 ? 2.810 -6.208 -23.436 1.00 94.38 186 GLU A CA 1
ATOM 1484 C C . GLU A 1 186 ? 2.472 -7.276 -22.386 1.00 94.38 186 GLU A C 1
ATOM 1486 O O . GLU A 1 186 ? 1.316 -7.687 -22.257 1.00 94.38 186 GLU A O 1
ATOM 1491 N N . LEU A 1 187 ? 3.473 -7.729 -21.626 1.00 95.62 187 LEU A N 1
ATOM 1492 C CA . LEU A 1 187 ? 3.287 -8.719 -20.566 1.00 95.62 187 LEU A CA 1
ATOM 1493 C C . LEU A 1 187 ? 2.624 -8.083 -19.340 1.00 95.62 187 LEU A C 1
ATOM 1495 O O . LEU A 1 187 ? 1.701 -8.668 -18.770 1.00 95.62 187 LEU A O 1
ATOM 1499 N N . SER A 1 188 ? 3.042 -6.873 -18.959 1.00 94.94 188 SER A N 1
ATOM 1500 C CA . SER A 1 188 ? 2.471 -6.156 -17.818 1.00 94.94 188 SER A CA 1
ATOM 1501 C C . SER A 1 188 ? 1.011 -5.767 -18.054 1.00 94.94 188 SER A C 1
ATOM 1503 O O . SER A 1 188 ? 0.201 -5.925 -17.148 1.00 94.94 188 SER A O 1
ATOM 1505 N N . GLN A 1 189 ? 0.619 -5.399 -19.279 1.00 94.75 189 GLN A N 1
ATOM 1506 C CA . GLN A 1 189 ? -0.785 -5.131 -19.635 1.00 94.75 189 GLN A CA 1
ATOM 1507 C C . GLN A 1 189 ? -1.732 -6.315 -19.387 1.00 94.75 189 GLN A C 1
ATOM 1509 O O . GLN A 1 189 ? -2.927 -6.113 -19.191 1.00 94.75 189 GLN A O 1
ATOM 1514 N N . ARG A 1 190 ? -1.219 -7.551 -19.406 1.00 96.62 190 ARG A N 1
ATOM 1515 C CA . ARG A 1 190 ? -2.004 -8.765 -19.113 1.00 96.62 190 ARG A CA 1
ATOM 1516 C C . ARG A 1 190 ? -1.965 -9.162 -17.639 1.00 96.62 190 ARG A C 1
ATOM 1518 O O . ARG A 1 190 ? -2.756 -9.997 -17.214 1.00 96.62 190 ARG A O 1
ATOM 1525 N N . SER A 1 191 ? -1.007 -8.622 -16.895 1.00 97.00 191 SER A N 1
ATOM 1526 C CA . SER A 1 191 ? -0.694 -8.998 -15.518 1.00 97.00 191 SER A CA 1
ATOM 1527 C C . SER A 1 191 ? -1.181 -7.960 -14.503 1.00 97.00 191 SER A C 1
ATOM 1529 O O . SER A 1 191 ? -1.439 -8.327 -13.359 1.00 97.00 191 SER A O 1
ATOM 1531 N N . CYS A 1 192 ? -1.310 -6.690 -14.896 1.00 95.50 192 CYS A N 1
ATOM 1532 C CA . CYS A 1 192 ? -1.637 -5.544 -14.045 1.00 95.50 192 CYS A CA 1
ATOM 1533 C C . CYS A 1 192 ? -2.999 -4.936 -14.411 1.00 95.50 192 CYS A C 1
ATOM 1535 O O . CYS A 1 192 ? -3.410 -4.971 -15.568 1.00 95.50 192 CYS A O 1
ATOM 1537 N N . TYR A 1 193 ? -3.683 -4.323 -13.439 1.00 94.25 193 TYR A N 1
ATOM 1538 C CA . TYR A 1 193 ? -4.971 -3.664 -13.688 1.00 94.25 193 TYR A CA 1
ATOM 1539 C C . TYR A 1 193 ? -4.815 -2.344 -14.446 1.00 94.25 193 TYR A C 1
ATOM 1541 O O . TYR A 1 193 ? -5.579 -2.048 -15.362 1.00 94.25 193 TYR A O 1
ATOM 1549 N N . VAL A 1 194 ? -3.843 -1.526 -14.041 1.00 91.56 194 VAL A N 1
ATOM 1550 C CA . VAL A 1 194 ? -3.537 -0.239 -14.670 1.00 91.56 194 VAL A CA 1
ATOM 1551 C C . VAL A 1 194 ? -2.078 0.100 -14.407 1.00 91.56 194 VAL A C 1
ATOM 1553 O O . VAL A 1 194 ? -1.659 0.122 -13.256 1.00 91.56 194 VAL A O 1
ATOM 1556 N N . GLN A 1 195 ? -1.304 0.371 -15.462 1.00 88.94 195 GLN A N 1
ATOM 1557 C CA . GLN A 1 195 ? 0.138 0.635 -15.350 1.00 88.94 195 GLN A CA 1
ATOM 1558 C C . GLN A 1 195 ? 0.845 -0.458 -14.521 1.00 88.94 195 GLN A C 1
ATOM 1560 O O . GLN A 1 195 ? 0.793 -1.629 -14.888 1.00 88.94 195 GLN A O 1
ATOM 1565 N N . ASP A 1 196 ? 1.473 -0.092 -13.404 1.00 89.50 196 ASP A N 1
ATOM 1566 C CA . ASP A 1 196 ? 2.133 -0.994 -12.460 1.00 89.50 196 ASP A CA 1
ATOM 1567 C C . ASP A 1 196 ? 1.256 -1.369 -11.247 1.00 89.50 196 ASP A C 1
ATOM 1569 O O . ASP A 1 196 ? 1.709 -2.058 -10.329 1.00 89.50 196 ASP A O 1
ATOM 1573 N N . ALA A 1 197 ? -0.006 -0.935 -11.218 1.00 91.75 197 ALA A N 1
ATOM 1574 C CA . ALA A 1 197 ? -0.924 -1.204 -10.124 1.00 91.75 197 ALA A CA 1
ATOM 1575 C C . ALA A 1 197 ? -1.581 -2.586 -10.261 1.00 91.75 197 ALA A C 1
ATOM 1577 O O . ALA A 1 197 ? -2.186 -2.929 -11.281 1.00 91.75 197 ALA A O 1
ATOM 1578 N N . GLY A 1 198 ? -1.508 -3.368 -9.180 1.00 93.81 198 GLY A N 1
ATOM 1579 C CA . GLY A 1 198 ? -2.191 -4.659 -9.068 1.00 93.81 198 GLY A CA 1
ATOM 1580 C C . GLY A 1 198 ? -1.649 -5.745 -9.998 1.00 93.81 198 GLY A C 1
ATOM 1581 O O . GLY A 1 198 ? -2.412 -6.587 -10.460 1.00 93.81 198 GLY A O 1
ATOM 1582 N N . CYS A 1 199 ? -0.350 -5.727 -10.293 1.00 95.88 199 CYS A N 1
ATOM 1583 C CA . CYS A 1 199 ? 0.293 -6.773 -11.086 1.00 95.88 199 CYS A CA 1
ATOM 1584 C C . CYS A 1 199 ? 0.223 -8.157 -10.416 1.00 95.88 199 CYS A C 1
ATOM 1586 O O . CYS A 1 199 ? 0.247 -8.276 -9.188 1.00 95.88 199 CYS A O 1
ATOM 1588 N N . GLY A 1 200 ? 0.159 -9.211 -11.232 1.00 96.88 200 GLY A N 1
ATOM 1589 C CA . GLY A 1 200 ? 0.040 -10.599 -10.786 1.00 96.88 200 GLY A CA 1
ATOM 1590 C C . GLY A 1 200 ? -1.335 -10.965 -10.220 1.00 96.88 200 GLY A C 1
ATOM 1591 O O . GLY A 1 200 ? -1.467 -12.026 -9.606 1.00 96.88 200 GLY A O 1
ATOM 1592 N N . HIS A 1 201 ? -2.363 -10.129 -10.419 1.00 96.75 201 HIS A N 1
ATOM 1593 C CA . HIS A 1 201 ? -3.680 -10.319 -9.800 1.00 96.75 201 HIS A CA 1
ATOM 1594 C C . HIS A 1 201 ? -4.305 -11.688 -10.111 1.00 96.75 201 HIS A C 1
ATOM 1596 O O . HIS A 1 201 ? -4.955 -12.272 -9.248 1.00 96.75 201 HIS A O 1
ATOM 1602 N N . ALA A 1 202 ? -4.084 -12.234 -11.314 1.00 96.56 202 ALA A N 1
ATOM 1603 C CA . ALA A 1 202 ? -4.611 -13.540 -11.707 1.00 96.56 202 ALA A CA 1
ATOM 1604 C C . ALA A 1 202 ? -4.014 -14.683 -10.870 1.00 96.56 202 ALA A C 1
ATOM 1606 O O . ALA A 1 202 ? -4.753 -15.546 -10.392 1.00 96.56 202 ALA A O 1
ATOM 1607 N N . CYS A 1 203 ? -2.695 -14.667 -10.635 1.00 97.44 203 CYS A N 1
ATOM 1608 C CA . CYS A 1 203 ? -2.066 -15.634 -9.738 1.00 97.44 203 CYS A CA 1
ATOM 1609 C C . CYS A 1 203 ? -2.554 -15.436 -8.304 1.00 97.44 203 CYS A C 1
ATOM 1611 O O . CYS A 1 203 ? -2.964 -16.410 -7.676 1.00 97.44 203 CYS A O 1
ATOM 1613 N N . VAL A 1 204 ? -2.571 -14.190 -7.809 1.00 97.38 204 VAL A N 1
ATOM 1614 C CA . VAL A 1 204 ? -3.007 -13.873 -6.438 1.00 97.38 204 VAL A CA 1
ATOM 1615 C C . VAL A 1 204 ? -4.421 -14.400 -6.188 1.00 97.38 204 VAL A C 1
ATOM 1617 O O . VAL A 1 204 ? -4.633 -15.150 -5.237 1.00 97.38 204 VAL A O 1
ATOM 1620 N N . ALA A 1 205 ? -5.371 -14.105 -7.077 1.00 96.19 205 ALA A N 1
ATOM 1621 C CA . ALA A 1 205 ? -6.740 -14.603 -6.971 1.00 96.19 205 ALA A CA 1
ATOM 1622 C C . ALA A 1 205 ? -6.792 -16.140 -6.955 1.00 96.19 205 ALA A C 1
ATOM 1624 O O . ALA A 1 205 ? -7.452 -16.731 -6.102 1.00 96.19 205 ALA A O 1
ATOM 1625 N N . ARG A 1 206 ? -6.048 -16.800 -7.853 1.00 96.56 206 ARG A N 1
ATOM 1626 C CA . ARG A 1 206 ? -6.000 -18.266 -7.942 1.00 96.56 206 ARG A CA 1
ATOM 1627 C C . ARG A 1 206 ? -5.442 -18.909 -6.672 1.00 96.56 206 ARG A C 1
ATOM 1629 O O . ARG A 1 206 ? -6.024 -19.874 -6.190 1.00 96.56 206 ARG A O 1
ATOM 1636 N N . VAL A 1 207 ? -4.327 -18.410 -6.131 1.00 96.56 207 VAL A N 1
ATOM 1637 C CA . VAL A 1 207 ? -3.689 -19.022 -4.950 1.00 96.56 207 VAL A CA 1
ATOM 1638 C C . VAL A 1 207 ? -4.475 -18.751 -3.669 1.00 96.56 207 VAL A C 1
ATOM 1640 O O . VAL A 1 207 ? -4.534 -19.624 -2.804 1.00 96.56 207 VAL A O 1
ATOM 1643 N N . LEU A 1 208 ? -5.118 -17.585 -3.557 1.00 95.62 208 LEU A N 1
ATOM 1644 C CA . LEU A 1 208 ? -5.910 -17.214 -2.382 1.00 95.62 208 LEU A CA 1
ATOM 1645 C C . LEU A 1 208 ? -7.321 -17.817 -2.375 1.00 95.62 208 LEU A C 1
ATOM 1647 O O . LEU A 1 208 ? -7.921 -17.908 -1.309 1.00 95.62 208 LEU A O 1
ATOM 1651 N N . ALA A 1 209 ? -7.825 -18.291 -3.518 1.00 93.00 209 ALA A N 1
ATOM 1652 C CA . ALA A 1 209 ? -9.066 -19.065 -3.591 1.00 93.00 209 ALA A CA 1
ATOM 1653 C C . ALA A 1 209 ? -8.924 -20.506 -3.058 1.00 93.00 209 ALA A C 1
ATOM 1655 O O . ALA A 1 209 ? -9.913 -21.231 -2.971 1.00 93.00 209 ALA A O 1
ATOM 1656 N N . THR A 1 210 ? -7.706 -20.950 -2.729 1.00 88.19 210 THR A N 1
ATOM 1657 C CA . THR A 1 210 ? -7.460 -22.312 -2.239 1.00 88.19 210 THR A CA 1
ATOM 1658 C C . THR A 1 210 ? -7.678 -22.428 -0.733 1.00 88.19 210 THR A C 1
ATOM 1660 O O . THR A 1 210 ? -7.299 -21.542 0.034 1.00 88.19 210 THR A O 1
ATOM 1663 N N . GLU A 1 211 ? -8.176 -23.582 -0.284 1.00 78.38 211 GLU A N 1
ATOM 1664 C CA . GLU A 1 211 ? -8.303 -23.898 1.148 1.00 78.38 211 GLU A CA 1
ATOM 1665 C C . GLU A 1 211 ? -6.953 -23.831 1.884 1.00 78.38 211 GLU A C 1
ATOM 1667 O O . GLU A 1 211 ? -6.896 -23.493 3.065 1.00 78.38 211 GLU A O 1
ATOM 1672 N N . ALA A 1 212 ? -5.846 -24.082 1.174 1.00 80.19 212 ALA A N 1
ATOM 1673 C CA . ALA A 1 212 ? -4.495 -23.986 1.717 1.00 80.19 212 ALA A CA 1
ATOM 1674 C C . ALA A 1 212 ? -4.143 -22.563 2.182 1.00 80.19 212 ALA A C 1
ATOM 1676 O O . ALA A 1 212 ? -3.497 -22.408 3.216 1.00 80.19 212 ALA A O 1
ATOM 1677 N N . ALA A 1 213 ? -4.577 -21.526 1.457 1.00 79.75 213 ALA A N 1
ATOM 1678 C CA . ALA A 1 213 ? -4.356 -20.139 1.864 1.00 79.75 213 ALA A CA 1
ATOM 1679 C C . ALA A 1 213 ? -5.171 -19.789 3.118 1.00 79.75 213 ALA A C 1
ATOM 1681 O O . ALA A 1 213 ? -4.662 -19.144 4.037 1.00 79.75 213 ALA A O 1
ATOM 1682 N N . THR A 1 214 ? -6.419 -20.260 3.188 1.00 77.75 214 THR A N 1
ATOM 1683 C CA . THR A 1 214 ? -7.289 -20.061 4.353 1.00 77.75 214 THR A CA 1
ATOM 1684 C C . THR A 1 214 ? -6.734 -20.760 5.592 1.00 77.75 214 THR A C 1
ATOM 1686 O O . THR A 1 214 ? -6.686 -20.148 6.655 1.00 77.75 214 THR A O 1
ATOM 1689 N N . ALA A 1 215 ? -6.255 -21.999 5.451 1.00 84.62 215 ALA A N 1
ATOM 1690 C CA . ALA A 1 215 ? -5.672 -22.771 6.546 1.00 84.62 215 ALA A CA 1
ATOM 1691 C C . ALA A 1 215 ? -4.318 -22.212 7.013 1.00 84.62 215 ALA A C 1
ATOM 1693 O O . ALA A 1 215 ? -4.035 -22.189 8.207 1.00 84.62 215 ALA A O 1
ATOM 1694 N N . ALA A 1 216 ? -3.476 -21.737 6.090 1.00 84.94 216 ALA A N 1
ATOM 1695 C CA . ALA A 1 216 ? -2.166 -21.185 6.433 1.00 84.94 216 ALA A CA 1
ATOM 1696 C C . ALA A 1 216 ? -2.260 -19.862 7.210 1.00 84.94 216 ALA A C 1
ATOM 1698 O O . ALA A 1 216 ? -1.365 -19.544 7.991 1.00 84.94 216 ALA A O 1
ATOM 1699 N N . CYS A 1 217 ? -3.326 -19.090 6.982 1.00 91.44 217 CYS A N 1
ATOM 1700 C CA . CYS A 1 217 ? -3.457 -17.724 7.483 1.00 91.44 217 CYS A CA 1
ATOM 1701 C C . CYS A 1 217 ? -4.671 -17.494 8.389 1.00 91.44 217 CYS A C 1
ATOM 1703 O O . CYS A 1 217 ? -5.004 -16.343 8.681 1.00 91.44 217 CYS A O 1
ATOM 1705 N N . SER A 1 218 ? -5.339 -18.553 8.850 1.00 82.69 218 SER A N 1
ATOM 1706 C CA . SER A 1 218 ? -6.368 -18.442 9.881 1.00 82.69 218 SER A CA 1
ATOM 1707 C C . SER A 1 218 ? -5.728 -18.027 11.205 1.00 82.69 218 SER A C 1
ATOM 1709 O O . SER A 1 218 ? -4.882 -18.741 11.743 1.00 82.69 218 SER A O 1
ATOM 1711 N N . VAL A 1 219 ? -6.127 -16.865 11.720 1.00 74.94 219 VAL A N 1
ATOM 1712 C CA . VAL A 1 219 ? -5.786 -16.440 13.080 1.00 74.94 219 VAL A CA 1
ATOM 1713 C C . VAL A 1 219 ? -6.736 -17.179 14.020 1.00 74.94 219 VAL A C 1
ATOM 1715 O O . VAL A 1 219 ? -7.951 -17.066 13.852 1.00 74.94 219 VAL A O 1
ATOM 1718 N N . GLY A 1 220 ? -6.170 -18.006 14.904 1.00 55.09 220 GLY A N 1
ATOM 1719 C CA . GLY A 1 220 ? -6.914 -18.775 15.909 1.00 55.09 220 GLY A CA 1
ATOM 1720 C C . GLY A 1 220 ? -7.467 -17.925 17.041 1.00 55.09 220 GLY A C 1
ATOM 1721 O O . GLY A 1 220 ? -7.024 -16.762 17.186 1.00 55.09 220 GLY A O 1
#

pLDDT: mean 81.74, std 21.7, range [31.33, 98.31]

Secondary structure (DSSP, 8-state):
-PPPP-----EEETTEEE-------------------S-HHHHHHHIIIIIITT-S----GGGHHHHHHHHHHHTT--GGGG-------TTSEE-TTSTT--EE-PPP---HHHHHHIIIIIHHH-HHHHHHHHHHHHHHHHHHHH-HHHHHHHHHHHHHHHHHHHHHHTTT---SB-TTS-B-HHHHHHH-SBTTBTTTHHHHHHHHTSHHHHHHH---

Organism: NCBI:txid1486917

Foldseek 3Di:
DDDDDDDFDWDDDPPDTDGDDDDDDDDDDDDDDDPPDPDPVVLVVCCVPVPVVPDPADDDPVCNLLSLLLVCLVVVHDLLVPAFDDLDDAQAWDCVVVVLFTDGRHDDDADPVNVVCCVPPCCVPPSVNVSNVVNVVVSVVSCVVSDVVSSVLSSQLSVQLNVQLCVFQVVVWDAQADRVGHGDVVRQVVQAPPHRHRGSVVSSVVRCPDVVSVVRRDDD

Radius of gyration: 21.25 Å; chains: 1; bounding box: 50×58×49 Å

Sequence (220 aa):
TDAFLINTVEYKVKGRQTRYLVKNKGKGKLWPKLELQKHPDSIVQIMQQEIMEYYNFIGVVERMEESLAAMTLLWQLQPTDVIVLSAKRSGGYDDAGHEGRCVRIPKAQRTPNVERYLQNKHVVANADVLLYHAVNASLDATISILGVDRVQSRTQQIRCLQRFATERCQDEAHFPCSADGEPQIELSQRSCYVQDAGCGHACVARVLATEAATAACSVG